Protein AF-A0AAV1YT31-F1 (afdb_monomer)

Foldseek 3Di:
DDDPPPDPVVVVVVVVVVVVVVVVVVVPPVCPPCVVPVVVVLVVLLVVLLVLVQVVVVVVVPDPPDDDPRDDDDPVSVVSCVVCDVCVSNPVPPPPPPPPPPDPPPPPDDPDDPDDDDDPVVVVVVVVVVPPPPDDDDDDDDDDDDDDDDDDDDDDDDDDDDDPPPPVPPPPPPPDPVVVVVVVVVVVVVVVVVVVVVVVVVVVVVVVVVVVVVVVVVVVVVVVVVVVVVVVVVVVVVVVVVVVVVVVVVVVVVVVVVVD

Mean predicted aligned error: 19.39 Å

Organism: NCBI:txid280406

Sequence (260 aa):
MGCLLVNEESIKVRIDYLEDIDMCIWASEDKKVTNFLNTTCWSDKKGDVKKKNSMIKAARLKTGGGIVEEKALTPLEERILLLIGLDAADGLNIDESEDLPDEYIIPSMEAHEFQSLMSAEQQELFFQTLHASVENDPSSQHETLPETPQATPQSNDVRAQSLKCRRRVKPIVLKSEHTKKIVDGHAEMASALKRCAETLERRTDLIEQALEIKKHKLALQERAVHLEEQKLNLQEKSLLIEKQKADAFSAITEILKNKM

Radius of gyration: 38.47 Å; Cα contacts (8 Å, |Δi|>4): 23; chains: 1; bounding box: 83×44×137 Å

Structure (mmCIF, N/CA/C/O backbone):
data_AF-A0AAV1YT31-F1
#
_entry.id   AF-A0AAV1YT31-F1
#
loop_
_atom_site.group_PDB
_atom_site.id
_atom_site.type_symbol
_atom_site.label_atom_id
_atom_site.label_alt_id
_atom_site.label_comp_id
_atom_site.label_asym_id
_atom_site.label_entity_id
_atom_site.label_seq_id
_atom_site.pdbx_PDB_ins_code
_atom_site.Cartn_x
_atom_site.Cartn_y
_atom_site.Cartn_z
_atom_site.occupancy
_atom_site.B_iso_or_equiv
_atom_site.auth_seq_id
_atom_site.auth_comp_id
_atom_site.auth_asym_id
_atom_site.auth_atom_id
_atom_site.pdbx_PDB_model_num
ATOM 1 N N . MET A 1 1 ? -5.652 -10.134 41.129 1.00 40.28 1 MET A N 1
ATOM 2 C CA . MET A 1 1 ? -6.263 -9.353 40.036 1.00 40.28 1 MET A CA 1
ATOM 3 C C . MET A 1 1 ? -5.231 -8.342 39.575 1.00 40.28 1 MET A C 1
ATOM 5 O O . MET A 1 1 ? -5.030 -7.353 40.261 1.00 40.28 1 MET A O 1
ATOM 9 N N . GLY A 1 2 ? -4.496 -8.647 38.508 1.00 39.72 2 GLY A N 1
ATOM 10 C CA . GLY A 1 2 ? -3.562 -7.713 37.882 1.00 39.72 2 GLY A CA 1
ATOM 11 C C . GLY A 1 2 ? -4.058 -7.454 36.470 1.00 39.72 2 GLY A C 1
ATOM 12 O O . GLY A 1 2 ? -3.992 -8.352 35.635 1.00 39.72 2 GLY A O 1
ATOM 13 N N . CYS A 1 3 ? -4.635 -6.279 36.235 1.00 43.94 3 CYS A N 1
ATOM 14 C CA . CYS A 1 3 ? -5.035 -5.851 34.902 1.00 43.94 3 CYS A CA 1
ATOM 15 C C . CYS A 1 3 ? -3.775 -5.440 34.137 1.00 43.94 3 CYS A C 1
ATOM 17 O O . CYS A 1 3 ? -3.111 -4.478 34.513 1.00 43.94 3 CYS A O 1
ATOM 19 N N . LEU A 1 4 ? -3.447 -6.180 33.078 1.00 43.53 4 LEU A N 1
ATOM 20 C CA . LEU A 1 4 ? -2.475 -5.756 32.077 1.00 43.53 4 LEU A CA 1
ATOM 21 C C . LEU A 1 4 ? -3.111 -4.614 31.278 1.00 43.53 4 LEU A C 1
ATOM 23 O O . LEU A 1 4 ? -3.905 -4.846 30.368 1.00 43.53 4 LEU A O 1
ATOM 27 N N . LEU A 1 5 ? -2.807 -3.380 31.676 1.00 44.84 5 LEU A N 1
ATOM 28 C CA . LEU A 1 5 ? -3.042 -2.187 30.872 1.00 44.84 5 LEU A CA 1
ATOM 29 C C . LEU A 1 5 ? -2.126 -2.282 29.648 1.00 44.84 5 LEU A C 1
ATOM 31 O O . LEU A 1 5 ? -0.918 -2.076 29.741 1.00 44.84 5 LEU A O 1
ATOM 35 N N . VAL A 1 6 ? -2.694 -2.676 28.512 1.00 45.41 6 VAL A N 1
ATOM 36 C CA . VAL A 1 6 ? -2.005 -2.602 27.224 1.00 45.41 6 VAL A CA 1
ATOM 37 C C . VAL A 1 6 ? -2.009 -1.128 26.827 1.00 45.41 6 VAL A C 1
ATOM 39 O O . VAL A 1 6 ? -3.051 -0.593 26.464 1.00 45.41 6 VAL A O 1
ATOM 42 N N . ASN A 1 7 ? -0.860 -0.465 26.972 1.00 49.16 7 ASN A N 1
ATOM 43 C CA . ASN A 1 7 ? -0.667 0.932 26.584 1.00 49.16 7 ASN A CA 1
ATOM 44 C C . ASN A 1 7 ? -0.969 1.115 25.089 1.00 49.16 7 ASN A C 1
ATOM 46 O O . ASN A 1 7 ? -0.297 0.521 24.244 1.00 49.16 7 ASN A O 1
ATOM 50 N N . GLU A 1 8 ? -1.934 1.977 24.765 1.00 50.03 8 GLU A N 1
ATOM 51 C CA . GLU A 1 8 ? -2.299 2.361 23.391 1.00 50.03 8 GLU A CA 1
ATOM 52 C C . GLU A 1 8 ? -1.111 2.949 22.606 1.00 50.03 8 GLU A C 1
ATOM 54 O O . GLU A 1 8 ? -1.009 2.778 21.391 1.00 50.03 8 GLU A O 1
ATOM 59 N N . GLU A 1 9 ? -0.143 3.550 23.303 1.00 49.38 9 GLU A N 1
ATOM 60 C CA . GLU A 1 9 ? 1.108 4.044 22.713 1.00 49.38 9 GLU A CA 1
ATOM 61 C C . GLU A 1 9 ? 1.969 2.916 22.120 1.00 49.38 9 GLU A C 1
ATOM 63 O O . GLU A 1 9 ? 2.626 3.106 21.099 1.00 49.38 9 GLU A O 1
ATOM 68 N N . SER A 1 10 ? 1.899 1.702 22.679 1.00 45.78 10 SER A N 1
ATOM 69 C CA . SER A 1 10 ? 2.641 0.542 22.169 1.00 45.78 10 SER A CA 1
ATOM 70 C C . SER A 1 10 ? 2.064 0.008 20.849 1.00 45.78 10 SER A C 1
ATOM 72 O O . SER A 1 10 ? 2.781 -0.617 20.067 1.00 45.78 10 SER A O 1
ATOM 74 N N . ILE A 1 11 ? 0.785 0.281 20.563 1.00 52.28 11 ILE A N 1
ATOM 75 C CA . ILE A 1 11 ? 0.132 -0.115 19.308 1.00 52.28 11 ILE A CA 1
ATOM 76 C C . ILE A 1 11 ? 0.478 0.871 18.185 1.00 52.28 11 ILE A C 1
ATOM 78 O O . ILE A 1 11 ? 0.755 0.424 17.074 1.00 52.28 11 ILE A O 1
ATOM 82 N N . LYS A 1 12 ? 0.551 2.182 18.466 1.00 51.12 12 LYS A N 1
ATOM 83 C CA . LYS A 1 12 ? 0.957 3.192 17.467 1.00 51.12 12 LYS A CA 1
ATOM 84 C C . LYS A 1 12 ? 2.401 3.006 16.997 1.00 51.12 12 LYS A C 1
ATOM 86 O O . LYS A 1 12 ? 2.625 2.883 15.799 1.00 51.12 12 LYS A O 1
ATOM 91 N N . VAL A 1 13 ? 3.346 2.816 17.924 1.00 51.72 13 VAL A N 1
ATOM 92 C CA . VAL A 1 13 ? 4.766 2.568 17.586 1.00 51.72 13 VAL A CA 1
ATOM 93 C C . VAL A 1 13 ? 4.938 1.329 16.697 1.00 51.72 13 VAL A C 1
ATOM 95 O O . VAL A 1 13 ? 5.833 1.274 15.858 1.00 51.72 13 VAL A O 1
ATOM 98 N N . ARG A 1 14 ? 4.059 0.329 16.840 1.00 45.50 14 ARG A N 1
ATOM 99 C CA . ARG A 1 14 ? 4.104 -0.907 16.050 1.00 45.50 14 ARG A CA 1
ATOM 100 C C . ARG A 1 14 ? 3.495 -0.762 14.651 1.00 45.50 14 ARG A C 1
ATOM 102 O O . ARG A 1 14 ? 3.818 -1.571 13.787 1.00 45.50 14 ARG A O 1
ATOM 109 N N . ILE A 1 15 ? 2.631 0.231 14.432 1.00 50.41 15 ILE A N 1
ATOM 110 C CA . ILE A 1 15 ? 2.064 0.551 13.115 1.00 50.41 15 ILE A CA 1
ATOM 111 C C . ILE A 1 15 ? 3.055 1.404 12.315 1.00 50.41 15 ILE A C 1
ATOM 113 O O . ILE A 1 15 ? 3.311 1.072 11.161 1.00 50.41 15 ILE A O 1
ATOM 117 N N . ASP A 1 16 ? 3.700 2.387 12.945 1.00 43.44 16 ASP A N 1
ATOM 118 C CA . ASP A 1 16 ? 4.679 3.255 12.273 1.00 43.44 16 ASP A CA 1
ATOM 119 C C . ASP A 1 16 ? 5.929 2.464 11.827 1.00 43.44 16 ASP A C 1
ATOM 121 O O . ASP A 1 16 ? 6.411 2.621 10.706 1.00 43.44 16 ASP A O 1
ATOM 125 N N . TYR A 1 17 ? 6.382 1.492 12.633 1.00 44.88 17 TYR A N 1
ATOM 126 C CA . TYR A 1 17 ? 7.478 0.584 12.254 1.00 44.88 17 TYR A CA 1
ATOM 127 C C . TYR A 1 17 ? 7.151 -0.327 11.058 1.00 44.88 17 TYR A C 1
ATOM 129 O O . TYR A 1 17 ? 8.062 -0.805 10.385 1.00 44.88 17 TYR A O 1
ATOM 137 N N . LEU A 1 18 ? 5.871 -0.611 10.791 1.00 46.25 18 LEU A N 1
ATOM 138 C CA . LEU A 1 18 ? 5.472 -1.436 9.646 1.00 46.25 18 LEU A CA 1
ATOM 139 C C . LEU A 1 18 ? 5.434 -0.629 8.342 1.00 46.25 18 LEU A C 1
ATOM 141 O O . LEU A 1 18 ? 5.677 -1.205 7.285 1.00 46.25 18 LEU A O 1
ATOM 145 N N . GLU A 1 19 ? 5.204 0.684 8.401 1.00 50.41 19 GLU A N 1
ATOM 146 C CA . GLU A 1 19 ? 5.201 1.546 7.212 1.00 50.41 19 GLU A CA 1
ATOM 147 C C . GLU A 1 19 ? 6.629 1.857 6.720 1.00 50.41 19 GLU A C 1
ATOM 149 O O . GLU A 1 19 ? 6.878 1.840 5.511 1.00 50.41 19 GLU A O 1
ATOM 154 N N . ASP A 1 20 ? 7.601 1.984 7.631 1.00 46.66 20 ASP A N 1
ATOM 155 C CA . ASP A 1 20 ? 9.028 2.095 7.277 1.00 46.66 20 ASP A CA 1
ATOM 156 C C . ASP A 1 20 ? 9.617 0.773 6.743 1.00 46.66 20 ASP A C 1
ATOM 158 O O . ASP A 1 20 ? 10.477 0.765 5.851 1.00 46.66 20 ASP A O 1
ATOM 162 N N . ILE A 1 21 ? 9.119 -0.370 7.233 1.00 48.28 21 ILE A N 1
ATOM 163 C CA . ILE A 1 21 ? 9.484 -1.694 6.709 1.00 48.28 21 ILE A CA 1
ATOM 164 C C . ILE A 1 21 ? 8.852 -1.928 5.328 1.00 48.28 21 ILE A C 1
ATOM 166 O O . ILE A 1 21 ? 9.538 -2.458 4.455 1.00 48.28 21 ILE A O 1
ATOM 170 N N . ASP A 1 22 ? 7.623 -1.475 5.064 1.00 42.28 22 ASP A N 1
ATOM 171 C CA . ASP A 1 22 ? 6.999 -1.582 3.734 1.00 42.28 22 ASP A CA 1
ATOM 172 C C . ASP A 1 22 ? 7.736 -0.745 2.673 1.00 42.28 22 ASP A C 1
ATOM 174 O O . ASP A 1 22 ? 7.874 -1.185 1.528 1.00 42.28 22 ASP A O 1
ATOM 178 N N . MET A 1 23 ? 8.313 0.405 3.044 1.00 44.62 23 MET A N 1
ATOM 179 C CA . MET A 1 23 ? 9.161 1.197 2.143 1.00 44.62 23 MET A CA 1
ATOM 180 C C . MET A 1 23 ? 10.508 0.504 1.851 1.00 44.62 23 MET A C 1
ATOM 182 O O . MET A 1 23 ? 11.029 0.583 0.734 1.00 44.62 23 MET A O 1
ATOM 186 N N . CYS A 1 24 ? 11.048 -0.253 2.813 1.00 41.50 24 CYS A N 1
ATOM 187 C CA . CYS A 1 24 ? 12.254 -1.062 2.621 1.00 41.50 24 CYS A CA 1
ATOM 188 C C . CYS A 1 24 ? 11.984 -2.385 1.879 1.00 41.50 24 CYS A C 1
ATOM 190 O O . CYS A 1 24 ? 12.852 -2.840 1.133 1.00 41.50 24 CYS A O 1
ATOM 192 N N . ILE A 1 25 ? 10.797 -2.986 2.021 1.00 44.59 25 ILE A N 1
ATOM 193 C CA . ILE A 1 25 ? 10.379 -4.201 1.298 1.00 44.59 25 ILE A CA 1
ATOM 194 C C . ILE A 1 25 ? 10.030 -3.875 -0.160 1.00 44.59 25 ILE A C 1
ATOM 196 O O . ILE A 1 25 ? 10.472 -4.603 -1.051 1.00 44.59 25 ILE A O 1
ATOM 200 N N . TRP A 1 26 ? 9.408 -2.723 -0.442 1.00 43.38 26 TRP A N 1
ATOM 201 C CA . TRP A 1 26 ? 9.270 -2.208 -1.816 1.00 43.38 26 TRP A CA 1
ATOM 202 C C . TRP A 1 26 ? 10.623 -1.926 -2.488 1.00 43.38 26 TRP A C 1
ATOM 204 O O . TRP A 1 26 ? 10.751 -2.060 -3.701 1.00 43.38 26 TRP A O 1
ATOM 214 N N . ALA A 1 27 ? 11.669 -1.624 -1.714 1.00 45.09 27 ALA A N 1
ATOM 215 C CA . ALA A 1 27 ? 13.040 -1.533 -2.218 1.00 45.09 27 ALA A CA 1
ATOM 216 C C . ALA A 1 27 ? 13.791 -2.884 -2.241 1.00 45.09 27 ALA A C 1
ATOM 218 O O . ALA A 1 27 ? 14.942 -2.935 -2.686 1.00 45.09 27 ALA A O 1
ATOM 219 N N . SER A 1 28 ? 13.202 -3.983 -1.749 1.00 42.59 28 SER A N 1
ATOM 220 C CA . SER A 1 28 ? 13.885 -5.275 -1.575 1.00 42.59 28 SER A CA 1
ATOM 221 C C . SER A 1 28 ? 13.329 -6.412 -2.437 1.00 42.59 28 SER A C 1
ATOM 223 O O . SER A 1 28 ? 14.111 -7.258 -2.872 1.00 42.59 28 SER A O 1
ATOM 225 N N . GLU A 1 29 ? 12.038 -6.432 -2.771 1.00 42.81 29 GLU A N 1
ATOM 226 C CA . GLU A 1 29 ? 11.459 -7.539 -3.555 1.00 42.81 29 GLU A CA 1
ATOM 227 C C . GLU A 1 29 ? 11.614 -7.392 -5.079 1.00 42.81 29 GLU A C 1
ATOM 229 O O . GLU A 1 29 ? 11.630 -8.397 -5.791 1.00 42.81 29 GLU A O 1
ATOM 234 N N . ASP A 1 30 ? 11.946 -6.195 -5.575 1.00 48.22 30 ASP A N 1
ATOM 235 C CA . ASP A 1 30 ? 12.360 -5.973 -6.972 1.00 48.22 30 ASP A CA 1
ATOM 236 C C . ASP A 1 30 ? 13.820 -6.388 -7.271 1.00 48.22 30 ASP A C 1
ATOM 238 O O . ASP A 1 30 ? 14.299 -6.293 -8.409 1.00 48.22 30 ASP A O 1
ATOM 242 N N . LYS A 1 31 ? 14.555 -6.913 -6.279 1.00 48.19 31 LYS A N 1
ATOM 243 C CA . LYS A 1 31 ? 15.987 -7.250 -6.401 1.00 48.19 31 LYS A CA 1
ATOM 244 C C . LYS A 1 31 ? 16.289 -8.572 -7.110 1.00 48.19 31 LYS A C 1
ATOM 246 O O . LYS A 1 31 ? 17.456 -8.872 -7.336 1.00 48.19 31 LYS A O 1
ATOM 251 N N . LYS A 1 32 ? 15.314 -9.403 -7.489 1.00 49.19 32 LYS A N 1
ATOM 252 C CA . LYS A 1 32 ? 15.646 -10.705 -8.117 1.00 49.19 32 LYS A CA 1
ATOM 253 C C . LYS A 1 32 ? 15.607 -10.720 -9.643 1.00 49.19 32 LYS A C 1
ATOM 255 O O . LYS A 1 32 ? 16.258 -11.577 -10.230 1.00 49.19 32 LYS A O 1
ATOM 260 N N . VAL A 1 33 ? 14.947 -9.759 -10.294 1.00 47.66 33 VAL A N 1
ATOM 261 C CA . VAL A 1 33 ? 14.840 -9.738 -11.770 1.00 47.66 33 VAL A CA 1
ATOM 262 C C . VAL A 1 33 ? 15.488 -8.498 -12.407 1.00 47.66 33 VAL A C 1
ATOM 264 O O . VAL A 1 33 ? 15.871 -8.544 -13.572 1.00 47.66 33 VAL A O 1
ATOM 267 N N . THR A 1 34 ? 15.746 -7.426 -11.647 1.00 46.22 34 THR A N 1
ATOM 268 C CA . THR A 1 34 ? 16.419 -6.209 -12.159 1.00 46.22 34 THR A CA 1
ATOM 269 C C . THR A 1 34 ? 17.917 -6.115 -11.824 1.00 46.22 34 THR A C 1
ATOM 271 O O . THR A 1 34 ? 18.634 -5.286 -12.392 1.00 46.22 34 THR A O 1
ATOM 274 N N . ASN A 1 35 ? 18.444 -7.003 -10.971 1.00 44.66 35 ASN A N 1
ATOM 275 C CA . ASN A 1 35 ? 19.825 -6.923 -10.472 1.00 44.66 35 ASN A CA 1
ATOM 276 C C . ASN A 1 35 ? 20.925 -7.216 -11.506 1.00 44.66 35 ASN A C 1
ATOM 278 O O . ASN A 1 35 ? 22.089 -6.919 -11.237 1.00 44.66 35 ASN A O 1
ATOM 282 N N . PHE A 1 36 ? 20.588 -7.740 -12.688 1.00 41.03 36 PHE A N 1
ATOM 283 C CA . PHE A 1 36 ? 21.583 -7.976 -13.741 1.00 41.03 36 PHE A CA 1
ATOM 284 C C . PHE A 1 36 ? 21.767 -6.786 -14.699 1.00 41.03 36 PHE A C 1
ATOM 286 O O . PHE A 1 36 ? 22.758 -6.741 -15.417 1.00 41.03 36 PHE A O 1
ATOM 293 N N . LEU A 1 37 ? 20.847 -5.811 -14.710 1.00 44.34 37 LEU A N 1
ATOM 294 C CA . LEU A 1 37 ? 20.944 -4.621 -15.575 1.00 44.34 37 LEU A CA 1
ATOM 295 C C . LEU A 1 37 ? 21.087 -3.299 -14.799 1.00 44.34 37 LEU A C 1
ATOM 297 O O . LEU A 1 37 ? 21.574 -2.329 -15.372 1.00 44.34 37 LEU A O 1
ATOM 301 N N . ASN A 1 38 ? 20.736 -3.251 -13.505 1.00 48.28 38 ASN A N 1
ATOM 302 C CA . ASN A 1 38 ? 20.828 -2.018 -12.703 1.00 48.28 38 ASN A CA 1
ATOM 303 C C . ASN A 1 38 ? 22.096 -1.885 -11.842 1.00 48.28 38 ASN A C 1
ATOM 305 O O . ASN A 1 38 ? 22.469 -0.776 -11.461 1.00 48.28 38 ASN A O 1
ATOM 309 N N . THR A 1 39 ? 22.792 -2.976 -11.523 1.00 47.53 39 THR A N 1
ATOM 310 C CA . THR A 1 39 ? 24.025 -2.885 -10.718 1.00 47.53 39 THR A CA 1
ATOM 311 C C . THR A 1 39 ? 25.176 -2.296 -11.532 1.00 47.53 39 THR A C 1
ATOM 313 O O . THR A 1 39 ? 25.897 -1.435 -11.029 1.00 47.53 39 THR A O 1
ATOM 316 N N . THR A 1 40 ? 25.269 -2.662 -12.815 1.00 52.75 40 THR A N 1
ATOM 317 C CA . THR A 1 40 ? 26.225 -2.082 -13.768 1.00 52.75 40 THR A CA 1
ATOM 318 C C . THR A 1 40 ? 25.924 -0.603 -14.018 1.00 52.75 40 THR A C 1
ATOM 320 O O . THR A 1 40 ? 26.827 0.225 -13.984 1.00 52.75 40 THR A O 1
ATOM 323 N N . CYS A 1 41 ? 24.647 -0.216 -14.153 1.00 66.12 41 CYS A N 1
ATOM 324 C CA . CYS A 1 41 ? 24.311 1.185 -14.413 1.00 66.12 41 CYS A CA 1
ATOM 325 C C . CYS A 1 41 ? 24.612 2.101 -13.218 1.00 66.12 41 CYS A C 1
ATOM 327 O O . CYS A 1 41 ? 24.958 3.264 -13.419 1.00 66.12 41 CYS A O 1
ATOM 329 N N . TRP A 1 42 ? 24.499 1.609 -11.977 1.00 77.62 42 TRP A N 1
ATOM 330 C CA . TRP A 1 42 ? 24.805 2.417 -10.798 1.00 77.62 42 TRP A CA 1
ATOM 331 C C . TRP A 1 42 ? 26.308 2.596 -10.591 1.00 77.62 42 TRP A C 1
ATOM 333 O O . TRP A 1 42 ? 26.742 3.720 -10.336 1.00 77.62 42 TRP A O 1
ATOM 343 N N . SER A 1 43 ? 27.112 1.534 -10.735 1.00 79.12 43 SER A N 1
ATOM 344 C CA . SER A 1 43 ? 28.574 1.647 -10.651 1.00 79.12 43 SER A CA 1
ATOM 345 C C . SER A 1 43 ? 29.125 2.577 -11.728 1.00 79.12 43 SER A C 1
ATOM 347 O O . SER A 1 43 ? 29.950 3.440 -11.422 1.00 79.12 43 SER A O 1
ATOM 349 N N . ASP A 1 44 ? 28.605 2.462 -12.950 1.00 83.69 44 ASP A N 1
ATOM 350 C CA . ASP A 1 44 ? 29.036 3.270 -14.088 1.00 83.69 44 ASP A CA 1
ATOM 351 C C . ASP A 1 44 ? 28.614 4.729 -13.899 1.00 83.69 44 ASP A C 1
ATOM 353 O O . ASP A 1 44 ? 29.441 5.636 -13.997 1.00 83.69 44 ASP A O 1
ATOM 357 N N . LYS A 1 45 ? 27.359 4.972 -13.493 1.00 86.75 45 LYS A N 1
ATOM 358 C CA . LYS A 1 45 ? 26.865 6.328 -13.223 1.00 86.75 45 LYS A CA 1
ATOM 359 C C . LYS A 1 45 ? 27.615 6.989 -12.069 1.00 86.75 45 LYS A C 1
ATOM 361 O O . LYS A 1 45 ? 27.958 8.166 -12.159 1.00 86.75 45 LYS A O 1
ATOM 366 N N . LYS A 1 46 ? 27.901 6.244 -11.000 1.00 88.38 46 LYS A N 1
ATOM 367 C CA . LYS A 1 46 ? 28.744 6.693 -9.884 1.00 88.38 46 LYS A CA 1
ATOM 368 C C . LYS A 1 46 ? 30.147 7.064 -10.373 1.00 88.38 46 LYS A C 1
ATOM 370 O O . LYS A 1 46 ? 30.646 8.129 -10.010 1.00 88.38 46 LYS A O 1
ATOM 375 N N . GLY A 1 47 ? 30.766 6.220 -11.198 1.00 88.81 47 GLY A N 1
ATOM 376 C CA . GLY A 1 47 ? 32.078 6.473 -11.797 1.00 88.81 47 GLY A CA 1
ATOM 377 C C . GLY A 1 47 ? 32.098 7.733 -12.665 1.00 88.81 47 GLY A C 1
ATOM 378 O O . GLY A 1 47 ? 32.970 8.586 -12.495 1.00 88.81 47 GLY A O 1
ATOM 379 N N . ASP A 1 48 ? 31.094 7.902 -13.522 1.00 90.44 48 ASP A N 1
ATOM 380 C CA . ASP A 1 48 ? 30.945 9.071 -14.391 1.00 90.44 48 ASP A CA 1
ATOM 381 C C . ASP A 1 48 ? 30.772 10.366 -13.597 1.00 90.44 48 ASP A C 1
ATOM 383 O O . ASP A 1 48 ? 31.405 11.378 -13.910 1.00 90.44 48 ASP A O 1
ATOM 387 N N . VAL A 1 49 ? 29.956 10.339 -12.537 1.00 92.06 49 VAL A N 1
ATOM 388 C CA . VAL A 1 49 ? 29.751 11.495 -11.654 1.00 92.06 49 VAL A CA 1
ATOM 389 C C . VAL A 1 49 ? 31.042 11.868 -10.930 1.00 92.06 49 VAL A C 1
ATOM 391 O O . VAL A 1 49 ? 31.409 13.045 -10.925 1.00 92.06 49 VAL A O 1
ATOM 394 N N . LYS A 1 50 ? 31.786 10.888 -10.396 1.00 92.00 50 LYS A N 1
ATOM 395 C CA . LYS A 1 50 ? 33.109 11.132 -9.794 1.00 92.00 50 LYS A CA 1
ATOM 396 C C . LYS A 1 50 ? 34.084 11.738 -10.804 1.00 92.00 50 LYS A C 1
ATOM 398 O O . LYS A 1 50 ? 34.730 12.744 -10.511 1.00 92.00 50 LYS A O 1
ATOM 403 N N . LYS A 1 51 ? 34.158 11.178 -12.016 1.00 91.94 51 LYS A N 1
ATOM 404 C CA . LYS A 1 51 ? 35.029 11.673 -13.092 1.00 91.94 51 LYS A CA 1
ATOM 405 C C . LYS A 1 51 ? 34.675 13.107 -13.484 1.00 91.94 51 LYS A C 1
ATOM 407 O O . LYS A 1 51 ? 35.567 13.945 -13.601 1.00 91.94 51 LYS A O 1
ATOM 412 N N . LYS A 1 52 ? 33.386 13.415 -13.639 1.00 91.62 52 LYS A N 1
ATOM 413 C CA . LYS A 1 52 ? 32.899 14.765 -13.952 1.00 91.62 52 LYS A CA 1
ATOM 414 C C . LYS A 1 52 ? 33.231 15.763 -12.841 1.00 91.62 52 LYS A C 1
ATOM 416 O O . LYS A 1 52 ? 33.758 16.830 -13.144 1.00 91.62 52 LYS A O 1
ATOM 421 N N . ASN A 1 53 ? 33.006 15.399 -11.579 1.00 92.19 53 ASN A N 1
ATOM 422 C CA . ASN A 1 53 ? 33.361 16.226 -10.423 1.00 92.19 53 ASN A CA 1
ATOM 423 C C . ASN A 1 53 ? 34.876 16.501 -10.359 1.00 92.19 53 ASN A C 1
ATOM 425 O O . ASN A 1 53 ? 35.296 17.642 -10.180 1.00 92.19 53 ASN A O 1
ATOM 429 N N . SER A 1 54 ? 35.703 15.479 -10.597 1.00 90.19 54 SER A N 1
ATOM 430 C CA . SER A 1 54 ? 37.163 15.620 -10.662 1.00 90.19 54 SER A CA 1
ATOM 431 C C . SER A 1 54 ? 37.608 16.563 -11.788 1.00 90.19 54 SER A C 1
ATOM 433 O O . SER A 1 54 ? 38.452 17.429 -11.561 1.00 90.19 54 SER A O 1
ATOM 435 N N . MET A 1 55 ? 37.001 16.475 -12.981 1.00 88.25 55 MET A N 1
ATOM 436 C CA . MET A 1 55 ? 37.292 17.404 -14.083 1.00 88.25 55 MET A CA 1
ATOM 437 C C . MET A 1 55 ? 36.933 18.853 -13.737 1.00 88.25 55 MET A C 1
ATOM 439 O O . MET A 1 55 ? 37.735 19.739 -14.012 1.00 88.25 55 MET A O 1
ATOM 443 N N . ILE A 1 56 ? 35.773 19.084 -13.109 1.00 88.44 56 ILE A N 1
ATOM 444 C CA . ILE A 1 56 ? 35.340 20.411 -12.634 1.00 88.44 56 ILE A CA 1
ATOM 445 C C . ILE A 1 56 ? 36.362 20.967 -11.630 1.00 88.44 56 ILE A C 1
ATOM 447 O O . ILE A 1 56 ? 36.838 22.089 -11.771 1.00 88.44 56 ILE A O 1
ATOM 451 N N . LYS A 1 57 ? 36.789 20.167 -10.645 1.00 87.88 57 LYS A N 1
ATOM 452 C CA . LYS A 1 57 ? 37.810 20.588 -9.669 1.00 87.88 57 LYS A CA 1
ATOM 453 C C . LYS A 1 57 ? 39.163 20.885 -10.318 1.00 87.88 57 LYS A C 1
ATOM 455 O O . LYS A 1 57 ? 39.787 21.897 -10.007 1.00 87.88 57 LYS A O 1
ATOM 460 N N . ALA A 1 58 ? 39.616 20.027 -11.230 1.00 87.19 58 ALA A N 1
ATOM 461 C CA . ALA A 1 58 ? 40.886 20.208 -11.924 1.00 87.19 58 ALA A CA 1
ATOM 462 C C . ALA A 1 58 ? 40.884 21.446 -12.830 1.00 87.19 58 ALA A C 1
ATOM 464 O O . ALA A 1 58 ? 41.905 22.124 -12.939 1.00 87.19 58 ALA A O 1
ATOM 465 N N . ALA A 1 59 ? 39.756 21.744 -13.475 1.00 84.12 59 ALA A N 1
ATOM 466 C CA . ALA A 1 59 ? 39.597 22.933 -14.297 1.00 84.12 59 ALA A CA 1
ATOM 467 C C . ALA A 1 59 ? 39.637 24.209 -13.436 1.00 84.12 59 ALA A C 1
ATOM 469 O O . ALA A 1 59 ? 40.475 25.070 -13.709 1.00 84.12 59 ALA A O 1
ATOM 470 N N . ARG A 1 60 ? 38.917 24.244 -12.301 1.00 83.31 60 ARG A N 1
ATOM 471 C CA . ARG A 1 60 ? 39.013 25.325 -11.296 1.00 83.31 60 ARG A CA 1
ATOM 472 C C . ARG A 1 60 ? 40.441 25.601 -10.815 1.00 83.31 60 ARG A C 1
ATOM 474 O O . ARG A 1 60 ? 40.786 26.756 -10.594 1.00 83.31 60 ARG A O 1
ATOM 481 N N . LEU A 1 61 ? 41.271 24.565 -10.661 1.00 83.38 61 LEU A N 1
ATOM 482 C CA . LEU A 1 61 ? 42.670 24.707 -10.231 1.00 83.38 61 LEU A CA 1
ATOM 483 C C . LEU A 1 61 ? 43.615 25.187 -11.345 1.00 83.38 61 LEU A C 1
ATOM 485 O O . LEU A 1 61 ? 44.639 25.799 -11.051 1.00 83.38 61 LEU A O 1
ATOM 489 N N . LYS A 1 62 ? 43.316 24.890 -12.617 1.00 78.31 62 LYS A N 1
ATOM 490 C CA . LYS A 1 62 ? 44.208 25.190 -13.753 1.00 78.31 62 LYS A CA 1
ATOM 491 C C . LYS A 1 62 ? 44.018 26.585 -14.329 1.00 78.31 62 LYS A C 1
ATOM 493 O O . LYS A 1 62 ? 44.953 27.128 -14.916 1.00 78.31 62 LYS A O 1
ATOM 498 N N . THR A 1 63 ? 42.842 27.181 -14.187 1.00 67.94 63 THR A N 1
ATOM 499 C CA . THR A 1 63 ? 42.619 28.546 -14.659 1.00 67.94 63 THR A CA 1
ATOM 500 C C . THR A 1 63 ? 43.099 29.569 -13.645 1.00 67.94 63 THR A C 1
ATOM 502 O O . THR A 1 63 ? 42.412 29.877 -12.677 1.00 67.94 63 THR A O 1
ATOM 505 N N . GLY A 1 64 ? 44.256 30.172 -13.923 1.00 68.62 64 GLY A N 1
ATOM 506 C CA . GLY A 1 64 ? 44.686 31.435 -13.322 1.00 68.62 64 GLY A CA 1
ATOM 507 C C . GLY A 1 64 ? 43.785 32.605 -13.744 1.00 68.62 64 GLY A C 1
ATOM 508 O O . GLY A 1 64 ? 44.223 33.481 -14.481 1.00 68.62 64 GLY A O 1
ATOM 509 N N . GLY A 1 65 ? 42.519 32.596 -13.314 1.00 65.44 65 GLY A N 1
ATOM 510 C CA . GLY A 1 65 ? 41.570 33.710 -13.456 1.00 65.44 65 GLY A CA 1
ATOM 511 C C . GLY A 1 65 ? 40.730 33.761 -14.740 1.00 65.44 65 GLY A C 1
ATOM 512 O O . GLY A 1 65 ? 39.995 34.725 -14.931 1.00 65.44 65 GLY A O 1
ATOM 513 N N . GLY A 1 66 ? 40.800 32.759 -15.622 1.00 67.69 66 GLY A N 1
ATOM 514 C CA . GLY A 1 66 ? 39.929 32.682 -16.802 1.00 67.69 66 GLY A CA 1
ATOM 515 C C . GLY A 1 66 ? 38.545 32.129 -16.456 1.00 67.69 66 GLY A C 1
ATOM 516 O O . GLY A 1 66 ? 38.450 31.056 -15.869 1.00 67.69 66 GLY A O 1
ATOM 517 N N . ILE A 1 67 ? 37.477 32.838 -16.833 1.00 61.25 67 ILE A N 1
ATOM 518 C CA . ILE A 1 67 ? 36.095 32.354 -16.710 1.00 61.25 67 ILE A CA 1
ATOM 519 C C . ILE A 1 67 ? 35.909 31.216 -17.717 1.00 61.25 67 ILE A C 1
ATOM 521 O O . ILE A 1 67 ? 35.792 31.452 -18.918 1.00 61.25 67 ILE A O 1
ATOM 525 N N . VAL A 1 68 ? 35.919 29.976 -17.237 1.00 72.81 68 VAL A N 1
ATOM 526 C CA . VAL A 1 68 ? 35.517 28.810 -18.028 1.00 72.81 68 VAL A CA 1
ATOM 527 C C . VAL A 1 68 ? 34.032 28.591 -17.780 1.00 72.81 68 VAL A C 1
ATOM 529 O O . VAL A 1 68 ? 33.605 28.478 -16.632 1.00 72.81 68 VAL A O 1
ATOM 532 N N . GLU A 1 69 ? 33.238 28.530 -18.851 1.00 74.56 69 GLU A N 1
ATOM 533 C CA . GLU A 1 69 ? 31.847 28.071 -18.799 1.00 74.56 69 GLU A CA 1
ATOM 534 C C . GLU A 1 69 ? 31.822 26.567 -18.481 1.00 74.56 69 GLU A C 1
ATOM 536 O O . GLU A 1 69 ? 31.693 25.705 -19.353 1.00 74.56 69 GLU A O 1
ATOM 541 N N . GLU A 1 70 ? 32.023 26.223 -17.211 1.00 74.69 70 GLU A N 1
ATOM 542 C CA . GLU A 1 70 ? 31.930 24.845 -16.748 1.00 74.69 70 GLU A CA 1
ATOM 543 C C . GLU A 1 70 ? 30.459 24.433 -16.637 1.00 74.69 70 GLU A C 1
ATOM 545 O O . GLU A 1 70 ? 29.649 25.086 -15.977 1.00 74.69 70 GLU A O 1
ATOM 550 N N . LYS A 1 71 ? 30.106 23.303 -17.262 1.00 84.94 71 LYS A N 1
ATOM 551 C CA . LYS A 1 71 ? 28.797 22.671 -17.066 1.00 84.94 71 LYS A CA 1
ATOM 552 C C . LYS A 1 71 ? 28.660 22.258 -15.603 1.00 84.94 71 LYS A C 1
ATOM 554 O O . LYS A 1 71 ? 29.313 21.305 -15.175 1.00 84.94 71 LYS A O 1
ATOM 559 N N . ALA A 1 72 ? 27.782 22.945 -14.878 1.00 89.75 72 ALA A N 1
ATOM 560 C CA . ALA A 1 72 ? 27.405 22.581 -13.521 1.00 89.75 72 ALA A CA 1
ATOM 561 C C . ALA A 1 72 ? 26.935 21.117 -13.442 1.00 89.75 72 ALA A C 1
ATOM 563 O O . ALA A 1 72 ? 26.467 20.518 -14.424 1.00 89.75 72 ALA A O 1
ATOM 564 N N . LEU A 1 73 ? 27.085 20.532 -12.257 1.00 92.62 73 LEU A N 1
ATOM 565 C CA . LEU A 1 73 ? 26.472 19.247 -11.958 1.00 92.62 73 LEU A CA 1
ATOM 566 C C . LEU A 1 73 ? 24.952 19.406 -12.018 1.00 92.62 73 LEU A C 1
ATOM 568 O O . LEU A 1 73 ? 24.395 20.439 -11.660 1.00 92.62 73 LEU A O 1
ATOM 572 N N . THR A 1 74 ? 24.276 18.386 -12.527 1.00 93.56 74 THR A N 1
ATOM 573 C CA . THR A 1 74 ? 22.815 18.338 -12.456 1.00 93.56 74 THR A CA 1
ATOM 574 C C . THR A 1 74 ? 22.390 17.993 -11.022 1.00 93.56 74 THR A C 1
ATOM 576 O O . THR A 1 74 ? 23.131 17.285 -10.335 1.00 93.56 74 THR A O 1
ATOM 579 N N . PRO A 1 75 ? 21.174 18.366 -10.581 1.00 93.44 75 PRO A N 1
ATOM 580 C CA . PRO A 1 75 ? 20.695 18.058 -9.227 1.00 93.44 75 PRO A CA 1
ATOM 581 C C . PRO A 1 75 ? 20.721 16.561 -8.870 1.00 93.44 75 PRO A C 1
ATOM 583 O O . PRO A 1 75 ? 20.835 16.168 -7.711 1.00 93.44 75 PRO A O 1
ATOM 586 N N . LEU A 1 76 ? 20.610 15.680 -9.871 1.00 89.62 76 LEU A N 1
ATOM 587 C CA . LEU A 1 76 ? 20.757 14.240 -9.669 1.00 89.62 76 LEU A CA 1
ATOM 588 C C . LEU A 1 76 ? 22.210 13.847 -9.362 1.00 89.62 76 LEU A C 1
ATOM 590 O O . LEU A 1 76 ? 22.444 13.024 -8.485 1.00 89.62 76 LEU A O 1
ATOM 594 N N . GLU A 1 77 ? 23.180 14.429 -10.065 1.00 93.19 77 GLU A N 1
ATOM 595 C CA . GLU A 1 77 ? 24.607 14.156 -9.861 1.00 93.19 77 GLU A CA 1
ATOM 596 C C . GLU A 1 77 ? 25.089 14.690 -8.503 1.00 93.19 77 GLU A C 1
ATOM 598 O O . GLU A 1 77 ? 25.879 14.028 -7.834 1.00 93.19 77 GLU A O 1
ATOM 603 N N . GLU A 1 78 ? 24.559 15.831 -8.055 1.00 93.25 78 GLU A N 1
ATOM 604 C CA . GLU A 1 78 ? 24.809 16.374 -6.712 1.00 93.25 78 GLU A CA 1
ATOM 605 C C . GLU A 1 78 ? 24.304 15.429 -5.615 1.00 93.25 78 GLU A C 1
ATOM 607 O O . GLU A 1 78 ? 25.041 15.112 -4.682 1.00 93.25 78 GLU A O 1
ATOM 612 N N . ARG A 1 79 ? 23.085 14.888 -5.759 1.00 90.50 79 ARG A N 1
ATOM 613 C CA . ARG A 1 79 ? 22.555 13.875 -4.829 1.00 90.50 79 ARG A CA 1
ATOM 614 C C . ARG A 1 79 ? 23.387 12.593 -4.820 1.00 90.50 79 ARG A C 1
ATOM 616 O O . ARG A 1 79 ? 23.591 12.016 -3.757 1.00 90.50 79 ARG A O 1
ATOM 623 N N . ILE A 1 80 ? 23.895 12.164 -5.978 1.00 90.81 80 ILE A N 1
ATOM 624 C CA . ILE A 1 80 ? 24.794 11.004 -6.072 1.00 90.81 80 ILE A CA 1
ATOM 625 C C . ILE A 1 80 ? 26.093 11.265 -5.295 1.00 90.81 80 ILE A C 1
ATOM 627 O O . ILE A 1 80 ? 26.536 10.387 -4.559 1.00 90.81 80 ILE A O 1
ATOM 631 N N . LEU A 1 81 ? 26.685 12.459 -5.408 1.00 90.75 81 LEU A N 1
ATOM 632 C CA . LEU A 1 81 ? 27.882 12.828 -4.640 1.00 90.75 81 LEU A CA 1
ATOM 633 C C . LEU A 1 81 ? 27.625 12.850 -3.131 1.00 90.75 81 LEU A C 1
ATOM 635 O O . LEU A 1 81 ? 28.437 12.316 -2.381 1.00 90.75 81 LEU A O 1
ATOM 639 N N . LEU A 1 82 ? 26.492 13.409 -2.696 1.00 89.50 82 LEU A N 1
ATOM 640 C CA . LEU A 1 82 ? 26.104 13.417 -1.282 1.00 89.50 82 LEU A CA 1
ATOM 641 C C . LEU A 1 82 ? 25.951 11.998 -0.727 1.00 89.50 82 LEU A C 1
ATOM 643 O O . LEU A 1 82 ? 26.447 11.712 0.357 1.00 89.50 82 LEU A O 1
ATOM 647 N N . LEU A 1 83 ? 25.326 11.097 -1.489 1.00 88.94 83 LEU A N 1
ATOM 648 C CA . LEU A 1 83 ? 25.109 9.711 -1.072 1.00 88.94 83 LEU A CA 1
ATOM 649 C C . LEU A 1 83 ? 26.413 8.898 -0.989 1.00 88.94 83 LEU A C 1
ATOM 651 O O . LEU A 1 83 ? 26.515 7.973 -0.191 1.00 88.94 83 LEU A O 1
ATOM 655 N N . ILE A 1 84 ? 27.406 9.219 -1.824 1.00 88.19 84 ILE A N 1
ATOM 656 C CA . ILE A 1 84 ? 28.727 8.570 -1.799 1.00 88.19 84 ILE A CA 1
ATOM 657 C C . ILE A 1 84 ? 29.607 9.123 -0.667 1.00 88.19 84 ILE A C 1
ATOM 659 O O . ILE A 1 84 ? 30.522 8.429 -0.230 1.00 88.19 84 ILE A O 1
ATOM 663 N N . GLY A 1 85 ? 29.335 10.346 -0.213 1.00 86.56 85 GLY A N 1
ATOM 664 C CA . GLY A 1 85 ? 30.213 11.121 0.655 1.00 86.56 85 GLY A CA 1
ATOM 665 C C . GLY A 1 85 ? 31.219 11.939 -0.158 1.00 86.56 85 GLY A C 1
ATOM 666 O O . GLY A 1 85 ? 31.807 11.454 -1.131 1.00 86.56 85 GLY A O 1
ATOM 667 N N . LEU A 1 86 ? 31.417 13.199 0.243 1.00 78.06 86 LEU A N 1
ATOM 668 C CA . LEU A 1 86 ? 32.329 14.131 -0.431 1.00 78.06 86 LEU A CA 1
ATOM 669 C C . LEU A 1 86 ? 33.778 13.622 -0.414 1.00 78.06 86 LEU A C 1
ATOM 671 O O . LEU A 1 86 ? 34.469 13.725 -1.426 1.00 78.06 86 LEU A O 1
ATOM 675 N N . ASP A 1 87 ? 34.193 12.976 0.675 1.00 77.25 87 ASP A N 1
ATOM 676 C CA . A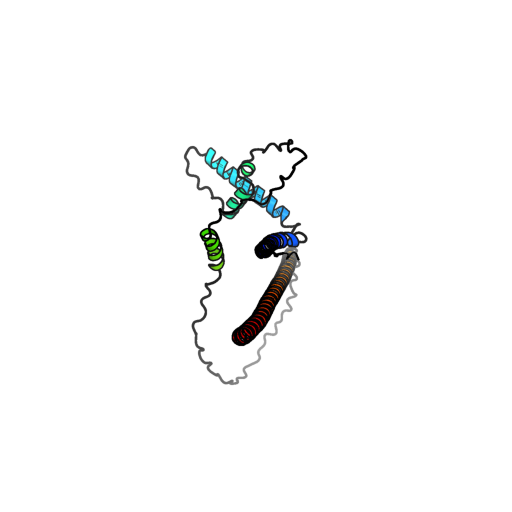SP A 1 87 ? 35.553 12.449 0.840 1.00 77.25 87 ASP A CA 1
ATOM 677 C C . ASP A 1 87 ? 35.848 11.317 -0.155 1.00 77.25 87 ASP A C 1
ATOM 679 O O . ASP A 1 87 ? 36.858 11.322 -0.860 1.00 77.25 87 ASP A O 1
ATOM 683 N N . ALA A 1 88 ? 34.898 10.393 -0.321 1.00 72.62 88 ALA A N 1
ATOM 684 C CA . ALA A 1 88 ? 35.008 9.306 -1.289 1.00 72.62 88 ALA A CA 1
ATOM 685 C C . ALA A 1 88 ? 34.875 9.787 -2.746 1.00 72.62 88 ALA A C 1
ATOM 687 O O . ALA A 1 88 ? 35.296 9.085 -3.677 1.00 72.62 88 ALA A O 1
ATOM 688 N N . ALA A 1 89 ? 34.258 10.947 -2.982 1.00 75.19 89 ALA A N 1
ATOM 689 C CA . ALA A 1 89 ? 34.171 11.560 -4.304 1.00 75.19 89 ALA A CA 1
ATOM 690 C C . ALA A 1 89 ? 35.474 12.248 -4.738 1.00 75.19 89 ALA A C 1
ATOM 692 O O . ALA A 1 89 ? 35.710 12.376 -5.941 1.00 75.19 89 ALA A O 1
ATOM 693 N N . ASP A 1 90 ? 36.317 12.630 -3.780 1.00 79.25 90 ASP A N 1
ATOM 694 C CA . ASP A 1 90 ? 37.563 13.358 -4.025 1.00 79.25 90 ASP A CA 1
ATOM 695 C C . ASP A 1 90 ? 38.753 12.454 -4.320 1.00 79.25 90 ASP A C 1
ATOM 697 O O . ASP A 1 90 ? 39.830 12.937 -4.667 1.00 79.25 90 ASP A O 1
ATOM 701 N N . GLY A 1 91 ? 38.555 11.136 -4.246 1.00 69.75 91 GLY A N 1
ATOM 702 C CA . GLY A 1 91 ? 39.630 10.174 -4.465 1.00 69.75 91 GLY A CA 1
ATOM 703 C C . GLY A 1 91 ? 40.726 10.282 -3.408 1.00 69.75 91 GLY A C 1
ATOM 704 O O . GLY A 1 91 ? 41.821 9.767 -3.623 1.00 69.75 91 GLY A O 1
ATOM 705 N N . LEU A 1 92 ? 40.435 10.931 -2.274 1.00 70.12 92 LEU A N 1
ATOM 706 C CA . LEU A 1 92 ? 41.169 10.678 -1.050 1.00 70.12 92 LEU A CA 1
ATOM 707 C C . LEU A 1 92 ? 40.925 9.202 -0.764 1.00 70.12 92 LEU A C 1
ATOM 709 O O . LEU A 1 92 ? 39.790 8.807 -0.489 1.00 70.12 92 LEU A O 1
ATOM 713 N N . ASN A 1 93 ? 41.960 8.381 -0.968 1.00 60.19 93 ASN A N 1
ATOM 714 C CA . ASN A 1 93 ? 41.962 7.014 -0.479 1.00 60.19 93 ASN A CA 1
ATOM 715 C C . ASN A 1 93 ? 41.629 7.131 1.002 1.00 60.19 93 ASN A C 1
ATOM 717 O O . ASN A 1 93 ? 42.441 7.604 1.793 1.00 60.19 93 ASN A O 1
ATOM 721 N N . ILE A 1 94 ? 40.395 6.780 1.347 1.00 58.69 94 ILE A N 1
ATOM 722 C CA . ILE A 1 94 ? 40.104 6.337 2.691 1.00 58.69 94 ILE A CA 1
ATOM 723 C C . ILE A 1 94 ? 40.976 5.094 2.772 1.00 58.69 94 ILE A C 1
ATOM 725 O O . ILE A 1 94 ? 40.674 4.117 2.085 1.00 58.69 94 ILE A O 1
ATOM 729 N N . ASP A 1 95 ? 42.125 5.196 3.447 1.00 61.19 95 ASP A N 1
ATOM 730 C CA . ASP A 1 95 ? 42.879 4.011 3.836 1.00 61.19 95 ASP A CA 1
ATOM 731 C C . ASP A 1 95 ? 41.827 3.093 4.443 1.00 61.19 95 ASP A C 1
ATOM 733 O O . ASP A 1 95 ? 41.150 3.490 5.396 1.00 61.19 95 ASP A O 1
ATOM 737 N N . GLU A 1 96 ? 41.568 1.963 3.778 1.00 55.97 96 GLU A N 1
ATOM 738 C CA . GLU A 1 96 ? 40.650 0.943 4.263 1.00 55.97 96 GLU A CA 1
ATOM 739 C C . GLU A 1 96 ? 41.232 0.521 5.603 1.00 55.97 96 GLU A C 1
ATOM 741 O O . GLU A 1 96 ? 42.180 -0.254 5.670 1.00 55.97 96 GLU A O 1
ATOM 746 N N . SER A 1 97 ? 40.775 1.179 6.664 1.00 56.66 97 SER A N 1
ATOM 747 C CA . SER A 1 97 ? 41.336 1.030 7.987 1.00 56.66 97 SER A CA 1
ATOM 748 C C . SER A 1 97 ? 41.011 -0.389 8.416 1.00 56.66 97 SER A C 1
ATOM 750 O O . SER A 1 97 ? 39.872 -0.673 8.787 1.00 56.66 97 SER A O 1
ATOM 752 N N . GLU A 1 98 ? 42.015 -1.261 8.341 1.00 56.91 98 GLU A N 1
ATOM 753 C CA . GLU A 1 98 ? 42.002 -2.655 8.800 1.00 56.91 98 GLU A CA 1
ATOM 754 C C . GLU A 1 98 ? 41.747 -2.782 10.319 1.00 56.91 98 GLU A C 1
ATOM 756 O O . GLU A 1 98 ? 41.676 -3.888 10.839 1.00 56.91 98 GLU A O 1
ATOM 761 N N . ASP A 1 99 ?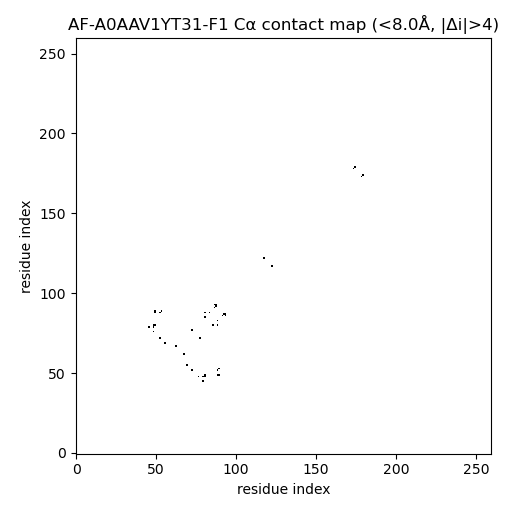 41.525 -1.672 11.028 1.00 57.25 99 ASP A N 1
ATOM 762 C CA . ASP A 1 99 ? 41.284 -1.620 12.470 1.00 57.25 99 ASP A CA 1
ATOM 763 C C . ASP A 1 99 ? 39.808 -1.343 12.814 1.00 57.25 99 ASP A C 1
ATOM 765 O O . ASP A 1 99 ? 39.488 -0.503 13.660 1.00 57.25 99 ASP A O 1
ATOM 769 N N . LEU A 1 100 ? 38.876 -2.047 12.168 1.00 54.72 100 LEU A N 1
ATOM 770 C CA . LEU A 1 100 ? 37.551 -2.246 12.760 1.00 54.72 100 LEU A CA 1
ATOM 771 C C . LEU A 1 100 ? 37.671 -3.423 13.742 1.00 54.72 100 LEU A C 1
ATOM 773 O O . LEU A 1 100 ? 37.892 -4.545 13.292 1.00 54.72 100 LEU A O 1
ATOM 777 N N . PRO A 1 101 ? 37.567 -3.209 15.068 1.00 56.88 101 PRO A N 1
ATOM 778 C CA . PRO A 1 101 ? 37.604 -4.313 16.018 1.00 56.88 101 PRO A CA 1
ATOM 779 C C . PRO A 1 101 ? 36.454 -5.285 15.719 1.00 56.88 101 PRO A C 1
ATOM 781 O O . PRO A 1 101 ? 35.307 -4.861 15.584 1.00 56.88 101 PRO A O 1
ATOM 784 N N . ASP A 1 102 ? 36.767 -6.583 15.657 1.00 62.50 102 ASP A N 1
ATOM 785 C CA . ASP A 1 102 ? 35.839 -7.692 15.352 1.00 62.50 102 ASP A CA 1
ATOM 786 C C . ASP A 1 102 ? 34.619 -7.790 16.298 1.00 62.50 102 ASP A C 1
ATOM 788 O O . ASP A 1 102 ? 33.694 -8.565 16.062 1.00 62.50 102 ASP A O 1
ATOM 792 N N . GLU A 1 103 ? 34.564 -6.981 17.356 1.00 57.03 103 GLU A N 1
ATOM 793 C CA . GLU A 1 103 ? 33.422 -6.878 18.259 1.00 57.03 103 GLU A CA 1
ATOM 794 C C . GLU A 1 103 ? 32.783 -5.493 18.179 1.00 57.03 103 GLU A C 1
ATOM 796 O O . GLU A 1 103 ? 32.999 -4.612 19.014 1.00 57.03 103 GLU A O 1
ATOM 801 N N . TYR A 1 104 ? 31.902 -5.320 17.195 1.00 56.28 104 TYR A N 1
ATOM 802 C CA . TYR A 1 104 ? 30.876 -4.288 17.277 1.00 56.28 104 TYR A CA 1
ATOM 803 C C . TYR A 1 104 ? 29.819 -4.742 18.295 1.00 56.28 104 TYR A C 1
ATOM 805 O O . TYR A 1 104 ? 28.779 -5.304 17.945 1.00 56.28 104 TYR A O 1
ATOM 813 N N . ILE A 1 105 ? 30.097 -4.536 19.586 1.00 54.72 105 ILE A N 1
ATOM 814 C CA . ILE A 1 105 ? 29.063 -4.584 20.622 1.00 54.72 105 ILE A CA 1
ATOM 815 C C . ILE A 1 105 ? 28.140 -3.407 20.331 1.00 54.72 105 ILE A C 1
ATOM 817 O O . ILE A 1 105 ? 28.445 -2.273 20.688 1.00 54.72 105 ILE A O 1
ATOM 821 N N . ILE A 1 106 ? 27.028 -3.674 19.644 1.00 45.47 106 ILE A N 1
ATOM 822 C CA . ILE A 1 106 ? 25.922 -2.729 19.496 1.00 45.47 106 ILE A CA 1
ATOM 823 C C . ILE A 1 106 ? 25.531 -2.321 20.921 1.00 45.47 106 ILE A C 1
ATOM 825 O O . ILE A 1 106 ? 25.055 -3.180 21.672 1.00 45.47 106 ILE A O 1
ATOM 829 N N . PRO A 1 107 ? 25.747 -1.061 21.341 1.00 45.38 107 PRO A N 1
ATOM 830 C CA . PRO A 1 107 ? 25.278 -0.616 22.637 1.00 45.38 107 PRO A CA 1
ATOM 831 C C . PRO A 1 107 ? 23.765 -0.800 22.637 1.00 45.38 107 PRO A C 1
ATOM 833 O O . PRO A 1 107 ? 23.069 -0.250 21.784 1.00 45.38 107 PRO A O 1
ATOM 836 N N . SER A 1 108 ? 23.267 -1.625 23.554 1.00 46.91 108 SER A N 1
ATOM 837 C CA . SER A 1 108 ? 21.839 -1.756 23.811 1.00 46.91 108 SER A CA 1
ATOM 838 C C . SER A 1 108 ? 21.318 -0.375 24.196 1.00 46.91 108 SER A C 1
ATOM 840 O O . SER A 1 108 ? 21.479 0.046 25.339 1.00 46.91 108 SER A O 1
ATOM 842 N N . MET A 1 109 ? 20.753 0.355 23.232 1.00 40.75 109 MET A N 1
ATOM 843 C CA . MET A 1 109 ? 20.084 1.620 23.497 1.00 40.75 109 MET A CA 1
ATOM 844 C C . MET A 1 109 ? 18.822 1.312 24.296 1.00 40.75 109 MET A C 1
ATOM 846 O O . MET A 1 109 ? 17.809 0.873 23.752 1.00 40.75 109 MET A O 1
ATOM 850 N N . GLU A 1 110 ? 18.896 1.521 25.608 1.00 46.03 110 GLU A N 1
ATOM 851 C CA . GLU A 1 110 ? 17.705 1.739 26.414 1.00 46.03 110 GLU A CA 1
ATOM 852 C C . GLU A 1 110 ? 16.959 2.950 25.843 1.00 46.03 110 GLU A C 1
ATOM 854 O O . GLU A 1 110 ? 17.548 3.985 25.528 1.00 46.03 110 GLU A O 1
ATOM 859 N N . ALA A 1 111 ? 15.658 2.762 25.641 1.00 47.78 111 ALA A N 1
ATOM 860 C CA . ALA A 1 111 ? 14.760 3.636 24.902 1.00 47.78 111 ALA A CA 1
ATOM 861 C C . ALA A 1 111 ? 14.460 4.953 25.639 1.00 47.78 111 ALA A C 1
ATOM 863 O O . ALA A 1 111 ? 13.324 5.197 26.042 1.00 47.78 111 ALA A O 1
ATOM 864 N N . HIS A 1 112 ? 15.462 5.815 25.799 1.00 51.62 112 HIS A N 1
ATOM 865 C CA . HIS A 1 112 ? 15.267 7.176 26.276 1.00 51.62 112 HIS A CA 1
ATOM 866 C C . HIS A 1 112 ? 15.871 8.205 25.313 1.00 51.62 112 HIS A C 1
ATOM 868 O O . HIS A 1 112 ? 17.064 8.217 25.035 1.00 51.62 112 HIS A O 1
ATOM 874 N N . GLU A 1 113 ? 14.975 9.082 24.847 1.00 49.59 113 GLU A N 1
ATOM 875 C CA . GLU A 1 113 ? 15.237 10.430 24.331 1.00 49.59 113 GLU A CA 1
ATOM 876 C C . GLU A 1 113 ? 15.930 10.552 22.962 1.00 49.59 113 GLU A C 1
ATOM 878 O O . GLU A 1 113 ? 17.008 11.115 22.823 1.00 49.59 113 GLU A O 1
ATOM 883 N N . PHE A 1 114 ? 15.221 10.149 21.904 1.00 42.06 114 PHE A N 1
ATOM 884 C CA . PHE A 1 114 ? 15.354 10.778 20.582 1.00 42.06 114 PHE A CA 1
ATOM 885 C C . PHE A 1 114 ? 13.984 11.304 20.137 1.00 42.06 114 PHE A C 1
ATOM 887 O O . PHE A 1 114 ? 13.337 10.787 19.231 1.00 42.06 114 PHE A O 1
ATOM 894 N N . GLN A 1 115 ? 13.506 12.332 20.836 1.00 50.03 115 GLN A N 1
ATOM 895 C CA . GLN A 1 115 ? 12.462 13.211 20.323 1.00 50.03 115 GLN A CA 1
ATOM 896 C C . GLN A 1 115 ? 13.106 14.505 19.838 1.00 50.03 115 GLN A C 1
ATOM 898 O O . GLN A 1 115 ? 13.979 15.055 20.502 1.00 50.03 115 GLN A O 1
ATOM 903 N N . SER A 1 116 ? 12.556 15.023 18.741 1.00 56.44 116 SER A N 1
ATOM 904 C CA . SER A 1 116 ? 12.711 16.399 18.264 1.00 56.44 116 SER A CA 1
ATOM 905 C C . SER A 1 116 ? 13.922 16.665 17.373 1.00 56.44 116 SER A C 1
ATOM 907 O O . SER A 1 116 ? 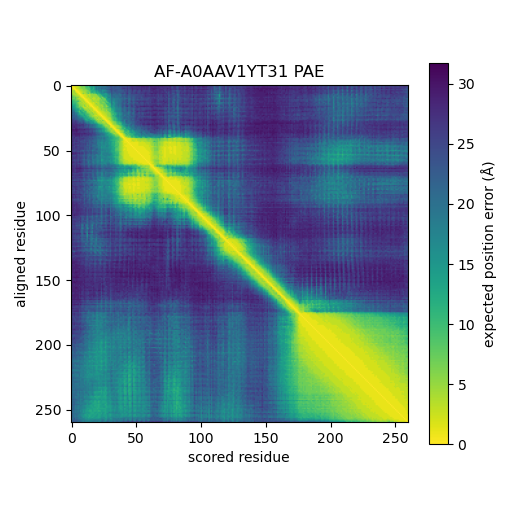15.011 16.939 17.861 1.00 56.44 116 SER A O 1
ATOM 909 N N . LEU A 1 117 ? 13.692 16.661 16.051 1.00 42.97 117 LEU A N 1
ATOM 910 C CA . LEU A 1 117 ? 14.357 17.605 15.134 1.00 42.97 117 LEU A CA 1
ATOM 911 C C . LEU A 1 117 ? 13.715 17.743 13.739 1.00 42.97 117 LEU A C 1
ATOM 913 O O . LEU A 1 117 ? 14.201 18.540 12.943 1.00 42.97 117 LEU A O 1
ATOM 917 N N . MET A 1 118 ? 12.612 17.056 13.426 1.00 44.00 118 MET A N 1
ATOM 918 C CA . MET A 1 118 ? 11.838 17.356 12.213 1.00 44.00 118 MET A CA 1
ATOM 919 C C . MET A 1 118 ? 10.627 18.215 12.575 1.00 44.00 118 MET A C 1
ATOM 921 O O . MET A 1 118 ? 9.688 17.753 13.218 1.00 44.00 118 MET A O 1
ATOM 925 N N . SER A 1 119 ? 10.690 19.496 12.203 1.00 60.12 119 SER A N 1
ATOM 926 C CA . SER A 1 119 ? 9.566 20.432 12.296 1.00 60.12 119 SER A CA 1
ATOM 927 C C . SER A 1 119 ? 8.443 19.979 11.361 1.00 60.12 119 SER A C 1
ATOM 929 O O . SER A 1 119 ? 8.705 19.637 10.205 1.00 60.12 119 SER A O 1
ATOM 931 N N . ALA A 1 120 ? 7.195 20.030 11.836 1.00 57.59 120 ALA A N 1
ATOM 932 C CA . ALA A 1 120 ? 5.995 19.738 11.047 1.00 57.59 120 ALA A CA 1
ATOM 933 C C . ALA A 1 120 ? 5.930 20.549 9.733 1.00 57.59 120 ALA A C 1
ATOM 935 O O . ALA A 1 120 ? 5.393 20.074 8.735 1.00 57.59 120 ALA A O 1
ATOM 936 N N . GLU A 1 121 ? 6.571 21.722 9.688 1.00 57.88 121 GLU A N 1
ATOM 937 C CA . GLU A 1 121 ? 6.634 22.578 8.497 1.00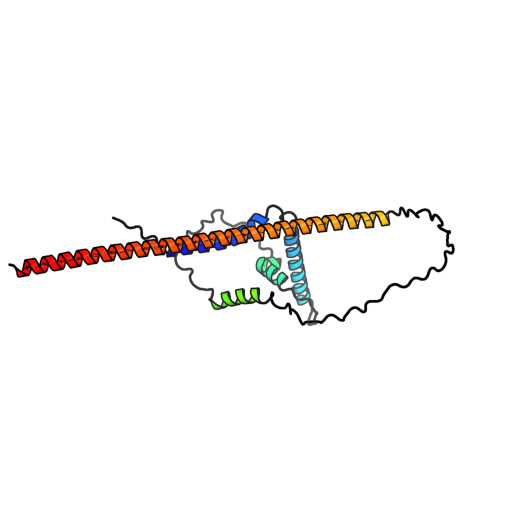 57.88 121 GLU A CA 1
ATOM 938 C C . GLU A 1 121 ? 7.498 21.981 7.369 1.00 57.88 121 GLU A C 1
ATOM 940 O O . GLU A 1 121 ? 7.237 22.226 6.191 1.00 57.88 121 GLU A O 1
ATOM 945 N N . GLN A 1 122 ? 8.507 21.158 7.687 1.00 61.09 122 GLN A N 1
ATOM 946 C CA . GLN A 1 122 ? 9.329 20.493 6.664 1.00 61.09 122 GLN A CA 1
ATOM 947 C C . GLN A 1 122 ? 8.623 19.281 6.048 1.00 61.09 122 GLN A C 1
ATOM 949 O O . GLN A 1 122 ? 8.877 18.943 4.890 1.00 61.09 122 GLN A O 1
ATOM 954 N N . GLN A 1 123 ? 7.715 18.652 6.795 1.00 60.72 123 GLN A N 1
ATOM 955 C CA . GLN A 1 123 ? 6.952 17.500 6.323 1.00 60.72 123 GLN A CA 1
ATOM 956 C C . GLN A 1 123 ? 5.863 17.933 5.328 1.00 60.72 123 GLN A C 1
ATOM 958 O O . GLN A 1 123 ? 5.667 17.287 4.300 1.00 60.72 123 GLN A O 1
ATOM 963 N N . GLU A 1 124 ? 5.225 19.081 5.563 1.00 62.75 124 GLU A N 1
ATOM 964 C CA . GLU A 1 124 ? 4.160 19.607 4.700 1.00 62.75 124 GLU A CA 1
ATOM 965 C C . GLU A 1 124 ? 4.685 20.113 3.339 1.00 62.75 124 GLU A C 1
ATOM 967 O O . GLU A 1 124 ? 4.052 19.905 2.299 1.00 62.75 124 GLU A O 1
ATOM 972 N N . LEU A 1 125 ? 5.905 20.667 3.304 1.00 59.78 125 LEU A N 1
ATOM 973 C CA . LEU A 1 125 ? 6.567 21.111 2.067 1.00 59.78 125 LEU A CA 1
ATOM 974 C C . LEU A 1 125 ? 6.922 19.940 1.126 1.00 59.78 125 LEU A C 1
ATOM 976 O O . LEU A 1 125 ? 6.947 20.089 -0.102 1.00 59.78 125 LEU A O 1
ATOM 980 N N . PHE A 1 126 ? 7.165 18.755 1.695 1.00 59.19 126 PHE A N 1
ATOM 981 C CA . PHE A 1 126 ? 7.470 17.544 0.936 1.00 59.19 126 PHE A CA 1
ATOM 982 C C . PHE A 1 126 ? 6.222 16.984 0.231 1.00 59.19 126 PHE A C 1
ATOM 984 O O . PHE A 1 126 ? 6.296 16.592 -0.935 1.00 59.19 126 PHE A O 1
ATOM 991 N N . PHE A 1 127 ? 5.052 17.034 0.884 1.00 59.12 127 PHE A N 1
ATOM 992 C CA . PHE A 1 127 ? 3.781 16.606 0.283 1.00 59.12 127 PHE A CA 1
ATOM 993 C C . PHE A 1 127 ? 3.254 17.586 -0.776 1.00 59.12 127 PHE A C 1
ATOM 995 O O . PHE A 1 127 ? 2.726 17.150 -1.801 1.00 59.12 127 PHE A O 1
ATOM 1002 N N . GLN A 1 128 ? 3.466 18.896 -0.606 1.00 57.69 128 GLN A N 1
ATOM 1003 C CA . GLN A 1 128 ? 3.068 19.892 -1.614 1.00 57.69 128 GLN A CA 1
ATOM 1004 C C . GLN A 1 128 ? 3.870 19.772 -2.921 1.00 57.69 128 GLN A C 1
ATOM 1006 O O . GLN A 1 128 ? 3.327 19.986 -4.005 1.00 57.69 128 GLN A O 1
ATOM 1011 N N . THR A 1 129 ? 5.137 19.352 -2.845 1.00 53.41 129 THR A N 1
ATOM 1012 C CA . THR A 1 129 ? 5.998 19.187 -4.031 1.00 53.41 129 THR A CA 1
ATOM 1013 C C . THR A 1 129 ? 5.565 18.006 -4.915 1.00 53.41 129 THR A C 1
ATOM 1015 O O . THR A 1 129 ? 5.754 18.044 -6.130 1.00 53.41 129 THR A O 1
ATOM 1018 N N . LEU A 1 130 ? 4.933 16.974 -4.342 1.00 52.88 130 LEU A N 1
ATOM 1019 C CA . LEU A 1 130 ? 4.465 15.799 -5.090 1.00 52.88 130 LEU A CA 1
ATOM 1020 C C . LEU A 1 130 ? 3.108 16.007 -5.784 1.00 52.88 130 LEU A C 1
ATOM 1022 O O . LEU A 1 130 ? 2.868 15.402 -6.827 1.00 52.88 130 LEU A O 1
ATOM 1026 N N . HIS A 1 131 ? 2.246 16.887 -5.267 1.00 49.31 131 HIS A N 1
ATOM 1027 C CA . HIS A 1 131 ? 0.928 17.152 -5.862 1.00 49.31 131 HIS A CA 1
ATOM 1028 C C . HIS A 1 131 ? 0.931 18.220 -6.971 1.00 49.31 131 HIS A C 1
ATOM 1030 O O . HIS A 1 131 ? 0.013 18.252 -7.786 1.00 49.31 131 HIS A O 1
ATOM 1036 N N . ALA A 1 132 ? 1.979 19.042 -7.084 1.00 45.66 132 ALA A N 1
ATOM 1037 C CA . ALA A 1 132 ? 2.042 20.135 -8.062 1.00 45.66 132 ALA A CA 1
ATOM 1038 C C . ALA A 1 132 ? 2.347 19.710 -9.521 1.00 45.66 132 ALA A C 1
ATOM 1040 O O . ALA A 1 132 ? 2.526 20.573 -10.376 1.00 45.66 132 ALA A O 1
ATOM 1041 N N . SER A 1 133 ? 2.423 18.409 -9.835 1.00 45.84 133 SER A N 1
ATOM 1042 C CA . SER A 1 133 ? 2.805 17.921 -11.179 1.00 45.84 133 SER A CA 1
ATOM 1043 C C . SER A 1 133 ? 1.707 17.172 -11.951 1.00 45.84 133 SER A C 1
ATOM 1045 O O . SER A 1 133 ? 2.009 16.605 -12.997 1.00 45.84 133 SER A O 1
ATOM 1047 N N . VAL A 1 134 ? 0.452 17.147 -11.476 1.00 51.16 134 VAL A N 1
ATOM 1048 C CA . VAL A 1 134 ? -0.626 16.354 -12.121 1.00 51.16 134 VAL A CA 1
ATOM 1049 C C . VAL A 1 134 ? -1.793 17.181 -12.681 1.00 51.16 134 VAL A C 1
ATOM 1051 O O . VAL A 1 134 ? -2.588 16.647 -13.445 1.00 51.16 134 VAL A O 1
ATOM 1054 N N . GLU A 1 135 ? -1.876 18.490 -12.448 1.00 45.91 135 GLU A N 1
ATOM 1055 C CA . GLU A 1 135 ? -2.977 19.294 -12.999 1.00 45.91 135 GLU A CA 1
ATOM 1056 C C . GLU A 1 135 ? -2.480 20.368 -13.965 1.00 45.91 135 GLU A C 1
ATOM 1058 O O . GLU A 1 135 ? -2.094 21.461 -13.566 1.00 45.91 135 GLU A O 1
ATOM 1063 N N . ASN A 1 136 ? -2.486 20.035 -15.256 1.00 44.19 136 ASN A N 1
ATOM 1064 C CA . ASN A 1 136 ? -2.744 20.979 -16.345 1.00 44.19 136 ASN A CA 1
ATOM 1065 C C . ASN A 1 136 ? -3.123 20.187 -17.600 1.00 44.19 136 ASN A C 1
ATOM 1067 O O . ASN A 1 136 ? -2.335 20.045 -18.532 1.00 44.19 136 ASN A O 1
ATOM 1071 N N . ASP A 1 137 ? -4.349 19.669 -17.598 1.00 45.44 137 ASP A N 1
ATOM 1072 C CA . ASP A 1 137 ? -5.031 19.220 -18.809 1.00 45.44 137 ASP A CA 1
ATOM 1073 C C . ASP A 1 137 ? -6.291 20.093 -18.972 1.00 45.44 137 ASP A C 1
ATOM 1075 O O . ASP A 1 137 ? -7.291 19.879 -18.279 1.00 45.44 137 ASP A O 1
ATOM 1079 N N . PRO A 1 138 ? -6.254 21.168 -19.785 1.00 46.53 138 PRO A N 1
ATOM 1080 C CA . PRO A 1 138 ? -7.432 21.986 -20.026 1.00 46.53 138 PRO A CA 1
ATOM 1081 C C . PRO A 1 138 ? -8.388 21.241 -20.961 1.00 46.53 138 PRO A C 1
ATOM 1083 O O . PRO A 1 138 ? -8.232 21.216 -22.182 1.00 46.53 138 PRO A O 1
ATOM 1086 N N . SER A 1 139 ? -9.412 20.644 -20.359 1.00 48.12 139 SER A N 1
ATOM 1087 C CA . SER A 1 139 ? -10.559 20.094 -21.067 1.00 48.12 139 SER A CA 1
ATOM 1088 C C . SER A 1 139 ? -11.363 21.193 -21.773 1.00 48.12 139 SER A C 1
ATOM 1090 O O . SER A 1 139 ? -11.732 22.199 -21.172 1.00 48.12 139 SER A O 1
ATOM 1092 N N . SER A 1 140 ? -11.711 20.901 -23.027 1.00 46.50 140 SER A N 1
ATOM 1093 C CA . SER A 1 140 ? -13.031 21.133 -23.623 1.00 46.50 140 SER A CA 1
ATOM 1094 C C . SER A 1 140 ? -13.525 22.580 -23.750 1.00 46.50 140 SER A C 1
ATOM 1096 O O . SER A 1 140 ? -14.179 23.135 -22.867 1.00 46.50 140 SER A O 1
ATOM 1098 N N . GLN A 1 141 ? -13.362 23.134 -24.954 1.00 43.69 141 GLN A N 1
ATOM 1099 C CA . GLN A 1 141 ? -14.384 24.004 -25.528 1.00 43.69 141 GLN A CA 1
ATOM 1100 C C . GLN A 1 141 ? -14.972 23.347 -26.778 1.00 43.69 141 GLN A C 1
ATOM 1102 O O . GLN A 1 141 ? -14.259 22.891 -27.667 1.00 43.69 141 GLN A O 1
ATOM 1107 N N . HIS A 1 142 ? -16.301 23.279 -26.765 1.00 49.91 142 HIS A N 1
ATOM 1108 C CA . HIS A 1 142 ? -17.208 22.934 -27.849 1.00 49.91 142 HIS A CA 1
ATOM 1109 C C . HIS A 1 142 ? -16.758 23.478 -29.214 1.00 49.91 142 HIS A C 1
ATOM 1111 O O . HIS A 1 142 ? -16.705 24.693 -29.391 1.00 49.91 142 HIS A O 1
ATOM 1117 N N . GLU A 1 143 ? -16.606 22.601 -30.209 1.00 42.78 143 GLU A N 1
ATOM 1118 C CA . GLU A 1 143 ? -16.770 22.986 -31.611 1.00 42.78 143 GLU A CA 1
ATOM 1119 C C . GLU A 1 143 ? -17.836 22.122 -32.287 1.00 42.78 143 GLU A C 1
ATOM 1121 O O . GLU A 1 143 ? -17.823 20.891 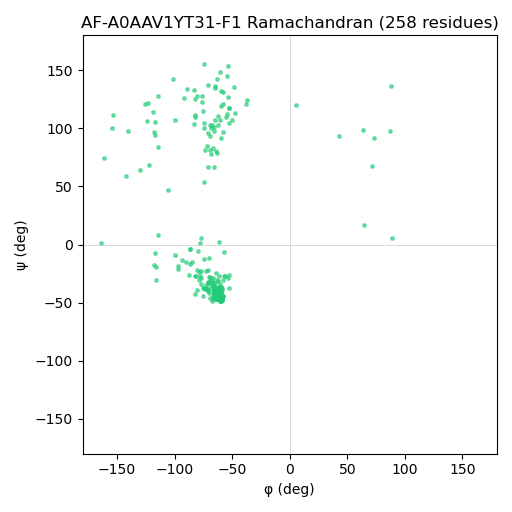-32.294 1.00 42.78 143 GLU A O 1
ATOM 1126 N N . THR A 1 144 ? -18.823 22.850 -32.781 1.00 44.22 144 THR A N 1
ATOM 1127 C CA . THR A 1 144 ? -20.074 22.434 -33.387 1.00 44.22 144 THR A CA 1
ATOM 1128 C C . THR A 1 144 ? -19.828 21.807 -34.760 1.00 44.22 144 THR A C 1
ATOM 1130 O O . THR A 1 144 ? -19.064 22.337 -35.565 1.00 44.22 144 THR A O 1
ATOM 1133 N N . LEU A 1 145 ? -20.524 20.702 -35.046 1.00 49.25 145 LEU A N 1
ATOM 1134 C CA . LEU A 1 145 ? -20.656 20.126 -36.387 1.00 49.25 145 LEU A CA 1
ATOM 1135 C C . LEU A 1 145 ? -21.038 21.193 -37.432 1.00 49.25 145 LEU A C 1
ATOM 1137 O O . LEU A 1 145 ? -22.022 21.904 -37.220 1.00 49.25 145 LEU A O 1
ATOM 1141 N N . PRO A 1 146 ? -20.405 21.203 -38.617 1.00 51.31 146 PRO A N 1
ATOM 1142 C CA . PRO A 1 146 ? -21.047 21.662 -39.832 1.00 51.31 146 PRO A CA 1
ATOM 1143 C C . PRO A 1 146 ? -21.757 20.494 -40.526 1.00 51.31 146 PRO A C 1
ATOM 1145 O O . PRO A 1 146 ? -21.231 19.389 -40.678 1.00 51.31 146 PRO A O 1
ATOM 1148 N N . GLU A 1 147 ? -22.986 20.780 -40.931 1.00 46.91 147 GLU A N 1
ATOM 1149 C CA . GLU A 1 147 ? -23.914 19.911 -41.635 1.00 46.91 147 GLU A CA 1
ATOM 1150 C C . GLU A 1 147 ? -23.331 19.306 -42.918 1.00 46.91 147 GLU A C 1
ATOM 1152 O O . GLU A 1 147 ? -22.578 19.918 -43.675 1.00 46.91 147 GLU A O 1
ATOM 1157 N N . THR A 1 148 ? -23.751 18.073 -43.170 1.00 49.50 148 THR A N 1
ATOM 1158 C CA . THR A 1 148 ? -23.520 17.305 -44.389 1.00 49.50 148 THR A CA 1
ATOM 1159 C C . THR A 1 148 ? -24.447 17.817 -45.498 1.00 49.50 148 THR A C 1
ATOM 1161 O O . THR A 1 148 ? -25.664 17.729 -45.332 1.00 49.50 148 THR A O 1
ATOM 1164 N N . PRO A 1 149 ? -23.954 18.265 -46.668 1.00 57.47 149 PRO A N 1
ATOM 1165 C CA . PRO A 1 149 ? -24.799 18.347 -47.845 1.00 57.47 149 PRO A CA 1
ATOM 1166 C C . PRO A 1 149 ? -24.870 16.972 -48.514 1.00 57.47 149 PRO A C 1
ATOM 1168 O O . PRO A 1 149 ? -23.917 16.455 -49.098 1.00 57.47 149 PRO A O 1
ATOM 1171 N N . GLN A 1 150 ? -26.055 16.388 -48.395 1.00 53.66 150 GLN A N 1
ATOM 1172 C CA . GLN A 1 150 ? -26.570 15.259 -49.150 1.00 53.66 150 GLN A CA 1
ATOM 1173 C C . GLN A 1 150 ? -26.452 15.528 -50.663 1.00 53.66 150 GLN A C 1
ATOM 1175 O O . GLN A 1 150 ? -27.080 16.450 -51.180 1.00 53.66 150 GLN A O 1
ATOM 1180 N N . ALA A 1 151 ? -25.675 14.709 -51.383 1.00 46.91 151 ALA A N 1
ATOM 1181 C CA . ALA A 1 151 ? -25.633 14.711 -52.845 1.00 46.91 151 ALA A CA 1
ATOM 1182 C C . ALA A 1 151 ? -26.066 13.340 -53.390 1.00 46.91 151 ALA A C 1
ATOM 1184 O O . ALA A 1 151 ? -25.425 12.312 -53.171 1.00 46.91 151 ALA A O 1
ATOM 1185 N N . THR A 1 152 ? -27.207 13.359 -54.070 1.00 58.81 152 THR A N 1
ATOM 1186 C CA . THR A 1 152 ? -27.896 12.268 -54.768 1.00 58.81 152 THR A CA 1
ATOM 1187 C C . THR A 1 152 ? -27.037 11.661 -55.894 1.00 58.81 152 THR A C 1
ATOM 1189 O O . THR A 1 152 ? -26.293 12.394 -56.549 1.00 58.81 152 THR A O 1
ATOM 1192 N N . PRO A 1 153 ? -27.158 10.352 -56.193 1.00 57.59 153 PRO A N 1
ATOM 1193 C CA . PRO A 1 153 ? -26.411 9.704 -57.267 1.00 57.59 153 PRO A CA 1
ATOM 1194 C C . PRO A 1 153 ? -27.084 9.932 -58.628 1.00 57.59 153 PRO A C 1
ATOM 1196 O O . PRO A 1 153 ? -28.242 9.567 -58.827 1.00 57.59 153 PRO A O 1
ATOM 1199 N N . GLN A 1 154 ? -26.344 10.467 -59.601 1.00 47.19 154 GLN A N 1
ATOM 1200 C CA . GLN A 1 154 ? -26.699 10.348 -61.015 1.00 47.19 154 GLN A CA 1
ATOM 1201 C C . GLN A 1 154 ? -25.547 9.730 -61.806 1.00 47.19 154 GLN A C 1
ATOM 1203 O O . GLN A 1 154 ? -24.509 10.342 -62.039 1.00 47.19 154 GLN A O 1
ATOM 1208 N N . SER A 1 155 ? -25.778 8.467 -62.173 1.00 57.25 155 SER A N 1
ATOM 1209 C CA . SER A 1 155 ? -25.546 7.889 -63.498 1.00 57.25 155 SER A CA 1
ATOM 1210 C C . SER A 1 155 ? -24.871 8.824 -64.501 1.00 57.25 155 SER A C 1
ATOM 1212 O O . SER A 1 155 ? -25.487 9.803 -64.909 1.00 57.25 155 SER A O 1
ATOM 1214 N N . ASN A 1 156 ? -23.697 8.425 -64.996 1.00 49.78 156 ASN A N 1
ATOM 1215 C CA . ASN A 1 156 ? -23.462 8.355 -66.437 1.00 49.78 156 ASN A CA 1
ATOM 1216 C C . ASN A 1 156 ? -22.381 7.317 -66.753 1.00 49.78 156 ASN A C 1
ATOM 1218 O O . ASN A 1 156 ? -21.199 7.477 -66.451 1.00 49.78 156 ASN A O 1
ATOM 1222 N N . ASP A 1 157 ? -22.853 6.251 -67.389 1.00 59.38 157 ASP A N 1
ATOM 1223 C CA . ASP A 1 157 ? -22.105 5.303 -68.197 1.00 59.38 157 ASP A CA 1
ATOM 1224 C C . ASP A 1 157 ? -21.244 6.052 -69.225 1.00 59.38 157 ASP A C 1
ATOM 1226 O O . ASP A 1 157 ? -21.759 6.591 -70.205 1.00 59.38 157 ASP A O 1
ATOM 1230 N N . VAL A 1 158 ? -19.923 6.090 -69.032 1.00 51.25 158 VAL A N 1
ATOM 1231 C CA . VAL A 1 158 ? -18.982 6.452 -70.099 1.00 51.25 158 VAL A CA 1
ATOM 1232 C C . VAL A 1 158 ? -17.749 5.555 -70.017 1.00 51.25 158 VAL A C 1
ATOM 1234 O O . VAL A 1 158 ? -16.773 5.821 -69.326 1.00 51.25 158 VAL A O 1
ATOM 1237 N N . ARG A 1 159 ? -17.800 4.527 -70.867 1.00 48.91 159 ARG A N 1
ATOM 1238 C CA . ARG A 1 159 ? -16.713 4.164 -71.785 1.00 48.91 159 ARG A CA 1
ATOM 1239 C C . ARG A 1 159 ? -15.483 3.511 -71.157 1.00 48.91 159 ARG A C 1
ATOM 1241 O O . ARG A 1 159 ? -14.452 4.119 -70.888 1.00 48.91 159 ARG A O 1
ATOM 1248 N N . ALA A 1 160 ? -15.565 2.185 -71.143 1.00 58.44 160 ALA A N 1
ATOM 1249 C CA . ALA A 1 160 ? -14.429 1.301 -71.331 1.00 58.44 160 ALA A CA 1
ATOM 1250 C C . ALA A 1 160 ? -13.453 1.847 -72.390 1.00 58.44 160 ALA A C 1
ATOM 1252 O O . ALA A 1 160 ? -13.822 1.978 -73.555 1.00 58.44 160 ALA A O 1
ATOM 1253 N N . GLN A 1 161 ? -12.198 2.085 -72.005 1.00 53.41 161 GLN A N 1
ATOM 1254 C CA . GLN A 1 161 ? -11.057 2.000 -72.913 1.00 53.41 161 GLN A CA 1
ATOM 1255 C C . GLN A 1 161 ? -9.766 1.696 -72.142 1.00 53.41 161 GLN A C 1
ATOM 1257 O O . GLN A 1 161 ? -9.132 2.544 -71.532 1.00 53.41 161 GLN A O 1
ATOM 1262 N N . SER A 1 162 ? -9.403 0.413 -72.197 1.00 57.50 162 SER A N 1
ATOM 1263 C CA . SER A 1 162 ? -8.061 -0.052 -72.545 1.00 57.50 162 SER A CA 1
ATOM 1264 C C . SER A 1 162 ? -6.862 0.696 -71.949 1.00 57.50 162 SER A C 1
ATOM 1266 O O . SER A 1 162 ? -6.260 1.529 -72.614 1.00 57.50 162 SER A O 1
ATOM 1268 N N . LEU A 1 163 ? -6.368 0.208 -70.808 1.00 54.16 163 LEU A N 1
ATOM 1269 C CA . LEU A 1 163 ? -4.923 0.095 -70.576 1.00 54.16 163 LEU A CA 1
ATOM 1270 C C . LEU A 1 163 ? -4.592 -1.320 -70.080 1.00 54.16 163 LEU A C 1
ATOM 1272 O O . LEU A 1 163 ? -4.109 -1.552 -68.972 1.00 54.16 163 LEU A O 1
ATOM 1276 N N . LYS A 1 164 ? -4.843 -2.306 -70.953 1.00 56.78 164 LYS A N 1
ATOM 1277 C CA . LYS A 1 164 ? -4.175 -3.613 -70.895 1.00 56.78 164 LYS A CA 1
ATOM 1278 C C . LYS A 1 164 ? -2.707 -3.419 -71.280 1.00 56.78 164 LYS A C 1
ATOM 1280 O O . LYS A 1 164 ? -2.308 -3.689 -72.401 1.00 56.78 164 LYS A O 1
ATOM 1285 N N . CYS A 1 165 ? -1.904 -2.977 -70.322 1.00 55.00 165 CYS A N 1
ATOM 1286 C CA . CYS A 1 165 ? -0.460 -3.180 -70.325 1.00 55.00 165 CYS A CA 1
ATOM 1287 C C . CYS A 1 165 ? -0.001 -3.437 -68.887 1.00 55.00 165 CYS A C 1
ATOM 1289 O O . CYS A 1 165 ? 0.841 -2.733 -68.336 1.00 55.00 165 CYS A O 1
ATOM 1291 N N . ARG A 1 166 ? -0.549 -4.496 -68.265 1.00 57.47 166 ARG A N 1
ATOM 1292 C CA . ARG A 1 166 ? 0.122 -5.170 -67.144 1.00 57.47 166 ARG A CA 1
ATOM 1293 C C . ARG A 1 166 ? 1.419 -5.765 -67.693 1.00 57.47 166 ARG A C 1
ATOM 1295 O O . ARG A 1 166 ? 1.488 -6.954 -68.002 1.00 57.47 166 ARG A O 1
ATOM 1302 N N . ARG A 1 167 ? 2.460 -4.937 -67.827 1.00 56.56 167 ARG A N 1
ATOM 1303 C CA . ARG A 1 167 ? 3.834 -5.433 -67.816 1.00 56.56 167 ARG A CA 1
ATOM 1304 C C . ARG A 1 167 ? 3.947 -6.202 -66.508 1.00 56.56 167 ARG A C 1
ATOM 1306 O O . ARG A 1 167 ? 3.863 -5.612 -65.435 1.00 56.56 167 ARG A O 1
ATOM 1313 N N . ARG A 1 168 ? 4.047 -7.529 -66.599 1.00 63.19 168 ARG A N 1
ATOM 1314 C CA . ARG A 1 168 ? 4.465 -8.385 -65.487 1.00 63.19 168 ARG A CA 1
ATOM 1315 C C . ARG A 1 168 ? 5.903 -7.984 -65.165 1.00 63.19 168 ARG A C 1
ATOM 1317 O O . ARG A 1 168 ? 6.843 -8.611 -65.642 1.00 63.19 168 ARG A O 1
ATOM 1324 N N . VAL A 1 169 ? 6.072 -6.872 -64.452 1.00 63.69 169 VAL A N 1
ATOM 1325 C CA . VAL A 1 169 ? 7.359 -6.486 -63.893 1.00 63.69 169 VAL A CA 1
ATOM 1326 C C . VAL A 1 169 ? 7.648 -7.574 -62.878 1.00 63.69 169 VAL A C 1
ATOM 1328 O O . VAL A 1 169 ? 6.944 -7.701 -61.877 1.00 63.69 169 VAL A O 1
ATOM 1331 N N . LYS A 1 170 ? 8.599 -8.451 -63.212 1.00 72.75 170 LYS A N 1
ATOM 1332 C CA . LYS A 1 170 ? 9.085 -9.450 -62.266 1.00 72.75 170 LYS A CA 1
ATOM 1333 C C . LYS A 1 170 ? 9.497 -8.668 -61.018 1.00 72.75 170 LYS A C 1
ATOM 1335 O O . LYS A 1 170 ? 10.233 -7.692 -61.188 1.00 72.75 170 LYS A O 1
ATOM 1340 N N . PRO A 1 171 ? 8.999 -9.022 -59.821 1.00 69.44 171 PRO A N 1
ATOM 1341 C CA . PRO A 1 171 ? 9.400 -8.333 -58.608 1.00 69.44 171 P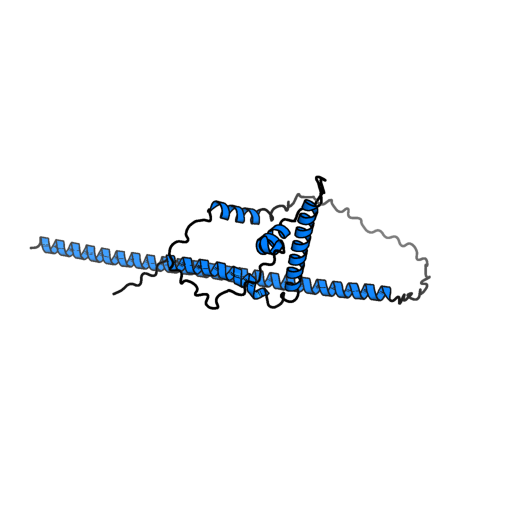RO A CA 1
ATOM 1342 C C . PRO A 1 171 ? 10.922 -8.363 -58.573 1.00 69.44 171 PRO A C 1
ATOM 1344 O O . PRO A 1 171 ? 11.531 -9.434 -58.618 1.00 69.44 171 PRO A O 1
ATOM 1347 N N . ILE A 1 172 ? 11.531 -7.179 -58.618 1.00 67.88 172 ILE A N 1
ATOM 1348 C CA . ILE A 1 172 ? 12.971 -7.037 -58.478 1.00 67.88 172 ILE A CA 1
ATOM 1349 C C . ILE A 1 172 ? 13.235 -7.403 -57.024 1.00 67.88 172 ILE A C 1
ATOM 1351 O O . ILE A 1 172 ? 13.078 -6.585 -56.123 1.00 67.88 172 ILE A O 1
ATOM 1355 N N . VAL A 1 173 ? 13.541 -8.678 -56.788 1.00 69.00 173 VAL A N 1
ATOM 1356 C CA . VAL A 1 173 ? 13.962 -9.161 -55.480 1.00 69.00 173 VAL A CA 1
ATOM 1357 C C . VAL A 1 173 ? 15.374 -8.623 -55.275 1.00 69.00 173 VAL A C 1
ATOM 1359 O O . VAL A 1 173 ? 16.360 -9.281 -55.603 1.00 69.00 173 VAL A O 1
ATOM 1362 N N . LEU A 1 174 ? 15.469 -7.386 -54.789 1.00 62.31 174 LEU A N 1
ATOM 1363 C CA . LEU A 1 174 ? 16.700 -6.797 -54.278 1.00 62.31 174 LEU A CA 1
ATOM 1364 C C . LEU A 1 174 ? 17.078 -7.563 -53.007 1.00 62.31 174 LEU A C 1
ATOM 1366 O O . LEU A 1 174 ? 16.760 -7.161 -51.896 1.00 62.31 174 LEU A O 1
ATOM 1370 N N . LYS A 1 175 ? 17.739 -8.712 -53.187 1.00 73.31 175 LYS A N 1
ATOM 1371 C CA . LYS A 1 175 ? 18.359 -9.508 -52.120 1.00 73.31 175 LYS A CA 1
ATOM 1372 C C . LYS A 1 175 ? 19.643 -8.824 -51.641 1.00 73.31 175 LYS A C 1
ATOM 1374 O O . LYS A 1 175 ? 20.714 -9.421 -51.692 1.00 73.31 175 LYS A O 1
ATOM 1379 N N . SER A 1 176 ? 19.568 -7.551 -51.258 1.00 85.31 176 SER A N 1
ATOM 1380 C CA . SER A 1 176 ? 20.722 -6.881 -50.667 1.00 85.31 176 SER A CA 1
ATOM 1381 C C . SER A 1 176 ? 20.771 -7.217 -49.181 1.00 85.31 176 SER A C 1
ATOM 1383 O O . SER A 1 176 ? 19.766 -7.137 -48.473 1.00 85.31 176 SER A O 1
ATOM 1385 N N . GLU A 1 177 ? 21.951 -7.588 -48.695 1.00 90.19 177 GLU A N 1
ATOM 1386 C CA . GLU A 1 177 ? 22.198 -7.894 -47.282 1.00 90.19 177 GLU A CA 1
ATOM 1387 C C . GLU A 1 177 ? 21.744 -6.753 -46.350 1.00 90.19 177 GLU A C 1
ATOM 1389 O O . GLU A 1 177 ? 21.305 -6.984 -45.226 1.00 90.19 177 GLU A O 1
ATOM 1394 N N . HIS A 1 178 ? 21.767 -5.516 -46.851 1.00 91.38 178 HIS A N 1
ATOM 1395 C CA . HIS A 1 178 ? 21.292 -4.331 -46.147 1.00 91.38 178 HIS A CA 1
ATOM 1396 C C . HIS A 1 178 ? 19.784 -4.360 -45.846 1.00 91.38 178 HIS A C 1
ATOM 1398 O O . HIS A 1 178 ? 19.386 -4.068 -44.722 1.00 91.38 178 HIS A O 1
ATOM 1404 N N . THR A 1 179 ? 18.939 -4.771 -46.802 1.00 87.81 179 THR A N 1
ATOM 1405 C CA . THR A 1 179 ? 17.484 -4.876 -46.562 1.00 87.81 179 THR A CA 1
ATOM 1406 C C . THR A 1 179 ? 17.151 -5.919 -45.500 1.00 87.81 179 THR A C 1
ATOM 1408 O O . THR A 1 179 ? 16.272 -5.684 -44.675 1.00 87.81 179 THR A O 1
ATOM 1411 N N . LYS A 1 180 ? 17.899 -7.029 -45.464 1.00 90.69 180 LYS A N 1
ATOM 1412 C CA . LYS A 1 180 ? 17.756 -8.049 -44.422 1.00 90.69 180 LYS A CA 1
ATOM 1413 C C . LYS A 1 180 ? 18.066 -7.473 -43.036 1.00 90.69 180 LYS A C 1
ATOM 1415 O O . LYS A 1 180 ? 17.245 -7.610 -42.141 1.00 90.69 180 LYS A O 1
ATOM 1420 N N . LYS A 1 181 ? 19.181 -6.744 -42.889 1.00 93.94 181 LYS A N 1
ATOM 1421 C CA . LYS A 1 181 ? 19.560 -6.092 -41.618 1.00 93.94 181 LYS A CA 1
ATOM 1422 C C . LYS A 1 181 ? 18.506 -5.094 -41.123 1.00 93.94 181 LYS A C 1
ATOM 1424 O O . LYS A 1 181 ? 18.261 -5.027 -39.925 1.00 93.94 181 LYS A O 1
ATOM 1429 N N . ILE A 1 182 ? 17.859 -4.350 -42.026 1.00 93.38 182 ILE A N 1
ATOM 1430 C CA . ILE A 1 182 ? 16.768 -3.428 -41.661 1.00 93.38 182 ILE A CA 1
ATOM 1431 C C . ILE A 1 182 ? 15.550 -4.199 -41.137 1.00 93.38 182 ILE A C 1
ATOM 1433 O O . ILE A 1 182 ? 14.989 -3.833 -40.108 1.00 93.38 182 ILE A O 1
ATOM 1437 N N . VAL A 1 183 ? 15.139 -5.266 -41.830 1.00 93.31 183 VAL A N 1
ATOM 1438 C CA . VAL A 1 183 ? 13.990 -6.084 -41.411 1.00 93.31 183 VAL A CA 1
ATOM 1439 C C . VAL A 1 183 ? 14.263 -6.776 -40.075 1.00 93.31 183 VAL A C 1
ATOM 1441 O O . VAL A 1 183 ? 13.402 -6.735 -39.197 1.00 93.31 183 VAL A O 1
ATOM 1444 N N . ASP A 1 184 ? 15.457 -7.343 -39.899 1.00 93.62 184 ASP A N 1
ATOM 1445 C CA . ASP A 1 184 ? 15.869 -7.985 -38.649 1.00 93.62 184 ASP A CA 1
ATOM 1446 C C . ASP A 1 184 ? 15.874 -6.961 -37.493 1.00 93.62 184 ASP A C 1
ATOM 1448 O O . ASP A 1 184 ? 15.274 -7.208 -36.448 1.00 93.62 184 ASP A O 1
ATOM 1452 N N . GLY A 1 185 ? 16.416 -5.755 -37.713 1.00 96.06 185 GLY A N 1
ATOM 1453 C CA . GLY A 1 185 ? 16.394 -4.676 -36.718 1.00 96.06 185 GLY A CA 1
ATOM 1454 C C . GLY A 1 185 ? 14.981 -4.209 -36.338 1.00 96.06 185 GLY A C 1
ATOM 1455 O O . GLY A 1 185 ? 14.700 -3.960 -35.164 1.00 96.06 185 GLY A O 1
ATOM 1456 N N . HIS A 1 186 ? 14.050 -4.140 -37.295 1.00 96.12 186 HIS A N 1
ATOM 1457 C CA . HIS A 1 186 ? 12.644 -3.844 -36.995 1.00 96.12 186 HIS A CA 1
ATOM 1458 C C . HIS A 1 186 ? 11.972 -4.964 -36.188 1.00 96.12 186 HIS A C 1
ATOM 1460 O O . HIS A 1 186 ? 11.186 -4.675 -35.285 1.00 96.12 186 HIS A O 1
ATOM 1466 N N . ALA A 1 187 ? 12.278 -6.230 -36.482 1.00 96.38 187 ALA A N 1
ATOM 1467 C CA . ALA A 1 187 ? 11.736 -7.369 -35.744 1.00 96.38 187 ALA A CA 1
ATOM 1468 C C . ALA A 1 187 ? 12.237 -7.404 -34.289 1.00 96.38 187 ALA A C 1
ATOM 1470 O O . ALA A 1 187 ? 11.454 -7.656 -33.365 1.00 96.38 187 ALA A O 1
ATOM 1471 N N . GLU A 1 188 ? 13.516 -7.096 -34.067 1.00 96.94 188 GLU A N 1
ATOM 1472 C CA . GLU A 1 188 ? 14.098 -6.962 -32.728 1.00 96.94 188 GLU A CA 1
ATOM 1473 C C . GLU A 1 188 ? 13.452 -5.815 -31.944 1.00 96.94 188 GLU A C 1
ATOM 1475 O O . GLU A 1 188 ? 13.039 -6.005 -30.797 1.00 96.94 188 GLU A O 1
ATOM 1480 N N . MET A 1 189 ? 13.280 -4.651 -32.576 1.00 97.44 189 MET A N 1
ATOM 1481 C CA . MET A 1 189 ? 12.624 -3.493 -31.965 1.00 97.44 189 MET A CA 1
ATOM 1482 C C . MET A 1 189 ? 11.166 -3.786 -31.593 1.00 97.44 189 MET A C 1
ATOM 1484 O O . MET A 1 189 ? 10.745 -3.487 -30.476 1.00 97.44 189 MET A O 1
ATOM 1488 N N . ALA A 1 190 ? 10.405 -4.432 -32.481 1.00 97.19 190 ALA A N 1
ATOM 1489 C CA . ALA A 1 190 ? 9.032 -4.846 -32.198 1.00 97.19 190 ALA A CA 1
ATOM 1490 C C . ALA A 1 190 ? 8.964 -5.834 -31.020 1.00 97.19 190 ALA A C 1
ATOM 1492 O O . ALA A 1 190 ? 8.112 -5.707 -30.141 1.00 97.19 190 ALA A O 1
ATOM 1493 N N . SER A 1 191 ? 9.902 -6.784 -30.959 1.00 97.12 191 SER A N 1
ATOM 1494 C CA . SER A 1 191 ? 10.003 -7.747 -29.855 1.00 97.12 191 SER A CA 1
ATOM 1495 C C . SER A 1 191 ? 10.386 -7.076 -28.531 1.00 97.12 191 SER A C 1
ATOM 1497 O O . SER A 1 191 ? 9.919 -7.483 -27.467 1.00 97.12 191 SER A O 1
ATOM 1499 N N . ALA A 1 192 ? 11.226 -6.038 -28.568 1.00 95.56 192 ALA A N 1
ATOM 1500 C CA . ALA A 1 192 ? 11.560 -5.234 -27.396 1.00 95.56 192 ALA A CA 1
ATOM 1501 C C . ALA A 1 192 ? 10.347 -4.432 -26.897 1.00 95.56 192 ALA A C 1
ATOM 1503 O O . ALA A 1 192 ? 10.010 -4.526 -25.720 1.00 95.56 192 ALA A O 1
ATOM 1504 N N . LEU A 1 193 ? 9.639 -3.736 -27.793 1.00 97.31 193 LEU A N 1
ATOM 1505 C CA . LEU A 1 193 ? 8.427 -2.983 -27.453 1.00 97.31 193 LEU A CA 1
ATOM 1506 C C . LEU A 1 193 ? 7.336 -3.879 -26.860 1.00 97.31 193 LEU A C 1
ATOM 1508 O O . LEU A 1 193 ? 6.712 -3.504 -25.870 1.00 97.31 193 LEU A O 1
ATOM 1512 N N . LYS A 1 194 ? 7.154 -5.089 -27.402 1.00 98.19 194 LYS A N 1
ATOM 1513 C CA . LYS A 1 194 ? 6.219 -6.073 -26.845 1.00 98.19 194 LYS A CA 1
ATOM 1514 C C . LYS A 1 194 ? 6.568 -6.436 -25.397 1.00 98.19 194 LYS A C 1
ATOM 1516 O O . LYS A 1 194 ? 5.698 -6.399 -24.535 1.00 98.19 194 LYS A O 1
ATOM 1521 N N . ARG A 1 195 ? 7.843 -6.717 -25.103 1.00 97.06 195 ARG A N 1
ATOM 1522 C CA . ARG A 1 195 ? 8.301 -7.003 -23.729 1.00 97.06 195 ARG A CA 1
ATOM 1523 C C . ARG A 1 195 ? 8.101 -5.815 -22.787 1.00 97.06 195 ARG A C 1
ATOM 1525 O O . ARG A 1 195 ? 7.738 -6.017 -21.629 1.00 97.06 195 ARG A O 1
ATOM 1532 N N . CYS A 1 196 ? 8.306 -4.590 -23.273 1.00 94.12 196 CYS A N 1
ATOM 1533 C CA . CYS A 1 196 ? 8.030 -3.380 -22.499 1.00 94.12 196 CYS A CA 1
ATOM 1534 C C . CYS A 1 196 ? 6.538 -3.258 -22.168 1.00 94.12 196 CYS A C 1
ATOM 1536 O O . CYS A 1 196 ? 6.204 -3.018 -21.011 1.00 94.12 196 CYS A O 1
ATOM 1538 N N . ALA A 1 197 ? 5.654 -3.484 -23.143 1.00 96.75 197 ALA A N 1
ATOM 1539 C CA . ALA A 1 197 ? 4.209 -3.449 -22.929 1.00 96.75 197 ALA A CA 1
ATOM 1540 C C . ALA A 1 197 ? 3.758 -4.489 -21.889 1.00 96.75 197 ALA A C 1
ATOM 1542 O O . ALA A 1 197 ? 3.099 -4.128 -20.921 1.00 96.75 197 ALA A O 1
ATOM 1543 N N . GLU A 1 198 ? 4.20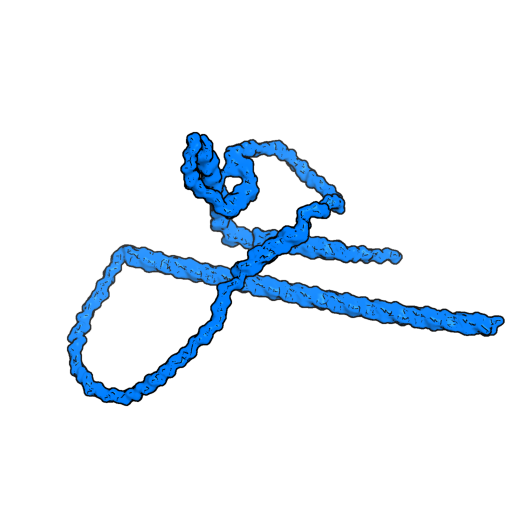7 -5.741 -22.011 1.00 97.44 198 GLU A N 1
ATOM 1544 C CA . GLU A 1 198 ? 3.886 -6.796 -21.037 1.00 97.44 198 GLU A CA 1
ATOM 1545 C C . GLU A 1 198 ? 4.431 -6.490 -19.629 1.00 97.44 198 GLU A C 1
ATOM 1547 O O . GLU A 1 198 ? 3.867 -6.907 -18.621 1.00 97.44 198 GLU A O 1
ATOM 1552 N N . THR A 1 199 ? 5.565 -5.793 -19.524 1.00 95.62 199 THR A N 1
ATOM 1553 C CA . THR A 1 199 ? 6.109 -5.368 -18.222 1.00 95.62 199 THR A CA 1
ATOM 1554 C C . THR A 1 199 ? 5.258 -4.269 -17.594 1.00 95.62 199 THR A C 1
ATOM 1556 O O . THR A 1 199 ? 5.022 -4.292 -16.388 1.00 95.62 199 THR A O 1
ATOM 1559 N N . LEU A 1 200 ? 4.785 -3.318 -18.402 1.00 94.56 200 LEU A N 1
ATOM 1560 C CA . LEU A 1 200 ? 3.898 -2.257 -17.934 1.00 94.56 200 LEU A CA 1
ATOM 1561 C C . LEU A 1 200 ? 2.542 -2.811 -17.488 1.00 94.56 200 LEU A C 1
ATOM 1563 O O . LEU A 1 200 ? 2.059 -2.392 -16.445 1.00 94.56 200 LEU A O 1
ATOM 1567 N N . GLU A 1 201 ? 1.989 -3.785 -18.212 1.00 97.44 201 GLU A N 1
ATOM 1568 C CA . GLU A 1 201 ? 0.744 -4.474 -17.844 1.00 97.44 201 GLU A CA 1
ATOM 1569 C C . GLU A 1 201 ? 0.875 -5.197 -16.492 1.00 97.44 201 GLU A C 1
ATOM 1571 O O . GLU A 1 201 ? 0.098 -4.962 -15.570 1.00 97.44 201 GLU A O 1
ATOM 1576 N N . ARG A 1 202 ? 1.953 -5.968 -16.291 1.00 96.06 202 ARG A N 1
ATOM 1577 C CA . ARG A 1 202 ? 2.221 -6.595 -14.982 1.00 96.06 202 ARG A CA 1
ATOM 1578 C C . ARG A 1 202 ? 2.374 -5.567 -13.862 1.00 96.06 202 ARG A C 1
ATOM 1580 O O . ARG A 1 202 ? 1.956 -5.811 -12.735 1.00 96.06 202 ARG A O 1
ATOM 1587 N N . ARG A 1 203 ? 2.983 -4.413 -14.151 1.00 94.75 203 ARG A N 1
ATOM 1588 C CA . ARG A 1 203 ? 3.120 -3.328 -13.173 1.00 94.75 203 ARG A CA 1
ATOM 1589 C C . ARG A 1 203 ? 1.760 -2.738 -12.806 1.00 94.75 203 ARG A C 1
ATOM 1591 O O . ARG A 1 203 ? 1.542 -2.457 -11.631 1.00 94.75 203 ARG A O 1
ATOM 1598 N N . THR A 1 204 ? 0.867 -2.537 -13.774 1.00 95.25 204 THR A N 1
ATOM 1599 C CA . THR A 1 204 ? -0.485 -2.041 -13.491 1.00 95.25 204 THR A CA 1
ATOM 1600 C C . THR A 1 204 ? -1.282 -3.033 -12.651 1.00 95.25 204 THR A C 1
ATOM 1602 O O . THR A 1 204 ? -1.886 -2.608 -11.669 1.00 95.25 204 THR A O 1
ATOM 1605 N N . ASP A 1 205 ? -1.177 -4.335 -12.930 1.00 97.56 205 ASP A N 1
ATOM 1606 C CA . ASP A 1 205 ? -1.843 -5.382 -12.142 1.00 97.56 205 ASP A CA 1
ATOM 1607 C C . ASP A 1 205 ? -1.370 -5.387 -10.680 1.00 97.56 205 ASP A C 1
ATOM 1609 O O . ASP A 1 205 ? -2.171 -5.476 -9.750 1.00 97.56 205 ASP A O 1
ATOM 1613 N N . LEU A 1 206 ? -0.059 -5.247 -10.454 1.00 96.62 206 LEU A N 1
ATOM 1614 C CA . LEU A 1 206 ? 0.508 -5.174 -9.104 1.00 96.62 206 LEU A CA 1
ATOM 1615 C C . LEU A 1 206 ? 0.038 -3.927 -8.346 1.00 96.62 206 LEU A C 1
ATOM 1617 O O . LEU A 1 206 ? -0.253 -4.005 -7.152 1.00 96.62 206 LEU A O 1
ATOM 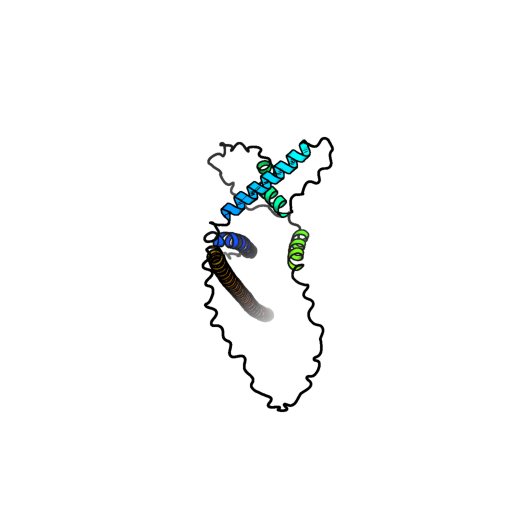1621 N N . ILE A 1 207 ? -0.061 -2.780 -9.027 1.00 96.19 207 ILE A N 1
ATOM 1622 C CA . ILE A 1 207 ? -0.591 -1.548 -8.430 1.00 96.19 207 ILE A CA 1
ATOM 1623 C C . ILE A 1 207 ? -2.059 -1.741 -8.035 1.00 96.19 207 ILE A C 1
ATOM 1625 O O . ILE A 1 207 ? -2.445 -1.358 -6.930 1.00 96.19 207 ILE A O 1
ATOM 1629 N N . GLU A 1 208 ? -2.870 -2.357 -8.895 1.00 97.94 208 GLU A N 1
ATOM 1630 C CA . GLU A 1 208 ? -4.279 -2.629 -8.605 1.00 97.94 208 GLU A CA 1
ATOM 1631 C C . GLU A 1 208 ? -4.441 -3.577 -7.407 1.00 97.94 208 GLU A C 1
ATOM 1633 O O . GLU A 1 208 ? -5.196 -3.277 -6.480 1.00 97.94 208 GLU A O 1
ATOM 1638 N N . GLN A 1 209 ? -3.662 -4.661 -7.354 1.00 97.81 209 GLN A N 1
ATOM 1639 C CA . GLN A 1 209 ? -3.652 -5.580 -6.211 1.00 97.81 209 GLN A CA 1
ATOM 1640 C C . GLN A 1 209 ? -3.241 -4.882 -4.909 1.00 97.81 209 GLN A C 1
ATOM 1642 O O . GLN A 1 209 ? -3.879 -5.077 -3.872 1.00 97.81 209 GLN A O 1
ATOM 1647 N N . ALA A 1 210 ? -2.209 -4.036 -4.949 1.00 95.50 210 ALA A N 1
ATOM 1648 C CA . ALA A 1 210 ? -1.769 -3.278 -3.781 1.00 95.50 210 ALA A CA 1
ATOM 1649 C C . ALA A 1 210 ? -2.858 -2.314 -3.280 1.00 95.50 210 ALA A C 1
ATOM 1651 O O . ALA A 1 210 ? -3.062 -2.177 -2.070 1.00 95.50 210 ALA A O 1
ATOM 1652 N N . LEU A 1 211 ? -3.588 -1.666 -4.192 1.00 97.00 211 LEU A N 1
ATOM 1653 C CA . LEU A 1 211 ? -4.728 -0.822 -3.838 1.00 97.00 211 LEU A CA 1
ATOM 1654 C C . LEU A 1 211 ? -5.867 -1.635 -3.217 1.00 97.00 211 LEU A C 1
ATOM 1656 O O . LEU A 1 211 ? -6.455 -1.192 -2.232 1.00 97.00 211 LEU A O 1
ATOM 1660 N N . GLU A 1 212 ? -6.155 -2.826 -3.735 1.00 98.44 212 GLU A N 1
ATOM 1661 C CA . GLU A 1 212 ? -7.206 -3.688 -3.190 1.00 98.44 212 GLU A CA 1
ATOM 1662 C C . GLU A 1 212 ? -6.875 -4.175 -1.771 1.00 98.44 212 GLU A C 1
ATOM 1664 O O . GLU A 1 212 ? -7.716 -4.116 -0.872 1.00 98.44 212 GLU A O 1
ATOM 1669 N N . ILE A 1 213 ? -5.615 -4.539 -1.515 1.00 97.81 213 ILE A N 1
ATOM 1670 C CA . ILE A 1 213 ? -5.135 -4.8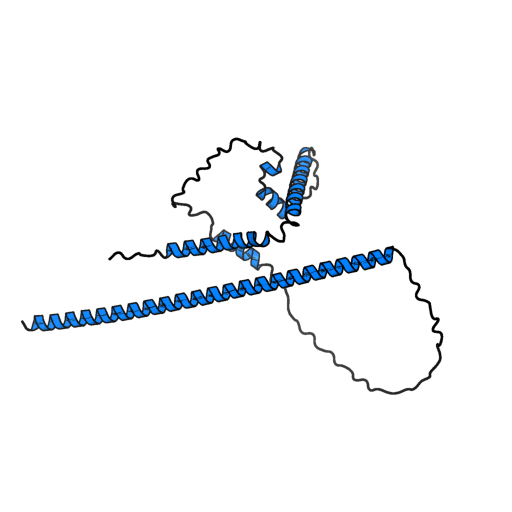69 -0.165 1.00 97.81 213 ILE A CA 1
ATOM 1671 C C . ILE A 1 213 ? -5.318 -3.678 0.785 1.00 97.81 213 ILE A C 1
ATOM 1673 O O . ILE A 1 213 ? -5.802 -3.852 1.907 1.00 97.81 213 ILE A O 1
ATOM 1677 N N . LYS A 1 214 ? -4.988 -2.455 0.345 1.00 97.31 214 LYS A N 1
ATOM 1678 C CA . LYS A 1 214 ? -5.187 -1.239 1.152 1.00 97.31 214 LYS A CA 1
ATOM 1679 C C . LYS A 1 214 ? -6.661 -0.998 1.478 1.00 97.31 214 LYS A C 1
ATOM 1681 O O . LYS A 1 214 ? -6.976 -0.719 2.634 1.00 97.31 214 LYS A O 1
ATOM 1686 N N . LYS A 1 215 ? -7.571 -1.163 0.512 1.00 98.12 215 LYS A N 1
ATOM 1687 C CA . LYS A 1 215 ? -9.021 -1.066 0.762 1.00 98.12 215 LYS A CA 1
ATOM 1688 C C . LYS A 1 215 ? -9.484 -2.094 1.791 1.00 98.12 215 LYS A C 1
ATOM 1690 O O . LYS A 1 215 ? -10.207 -1.745 2.719 1.00 98.12 215 LYS A O 1
ATOM 1695 N N . HIS A 1 216 ? -9.042 -3.346 1.669 1.00 98.00 216 HIS A N 1
ATOM 1696 C CA . HIS A 1 216 ? -9.377 -4.385 2.642 1.00 98.00 216 HIS A CA 1
ATOM 1697 C C . HIS A 1 216 ? -8.838 -4.073 4.043 1.00 98.00 216 HIS A C 1
ATOM 1699 O O . HIS A 1 216 ? -9.558 -4.269 5.022 1.00 98.00 216 HIS A O 1
ATOM 1705 N N . LYS A 1 217 ? -7.612 -3.544 4.153 1.00 97.56 217 LYS A N 1
ATOM 1706 C CA . LYS A 1 217 ? -7.030 -3.097 5.429 1.00 97.56 217 LYS A CA 1
ATOM 1707 C C . LYS A 1 217 ? -7.887 -2.008 6.078 1.00 97.56 217 LYS A C 1
ATOM 1709 O O . LYS A 1 217 ? -8.220 -2.134 7.254 1.00 97.56 217 LYS A O 1
ATOM 1714 N N . LEU A 1 218 ? -8.291 -0.993 5.313 1.00 97.50 218 LEU A N 1
ATOM 1715 C CA . LEU A 1 218 ? -9.164 0.080 5.801 1.00 97.50 218 LEU A CA 1
ATOM 1716 C C . LEU A 1 218 ? -10.527 -0.460 6.256 1.00 97.50 218 LEU A C 1
ATOM 1718 O O . LEU A 1 218 ? -10.954 -0.175 7.369 1.00 97.50 218 LEU A O 1
ATOM 1722 N N . ALA A 1 219 ? -11.159 -1.333 5.468 1.00 98.19 219 ALA A N 1
ATOM 1723 C CA . ALA A 1 219 ? -12.435 -1.945 5.841 1.00 98.19 219 ALA A CA 1
ATOM 1724 C C . ALA A 1 219 ? -12.345 -2.780 7.136 1.00 98.19 219 ALA A C 1
ATOM 1726 O O . ALA A 1 219 ? -13.299 -2.854 7.913 1.00 98.19 219 ALA A O 1
ATOM 1727 N N . LEU A 1 220 ? -11.205 -3.432 7.389 1.00 98.25 220 LEU A N 1
ATOM 1728 C CA . LEU A 1 220 ? -10.960 -4.133 8.652 1.00 98.25 220 LEU A CA 1
ATOM 1729 C C . LEU A 1 220 ? -10.769 -3.161 9.822 1.00 98.25 220 LEU A C 1
ATOM 1731 O O . LEU A 1 220 ? -11.283 -3.432 10.907 1.00 98.25 220 LEU A O 1
ATOM 1735 N N . GLN A 1 221 ? -10.081 -2.036 9.610 1.00 97.81 221 GLN A N 1
ATOM 1736 C CA . GLN A 1 221 ? -9.930 -0.989 10.624 1.00 97.81 221 GLN A CA 1
ATOM 1737 C C . GLN A 1 221 ? -11.279 -0.359 10.993 1.00 97.81 221 GLN A C 1
ATOM 1739 O O . GLN A 1 221 ? -11.588 -0.253 12.176 1.00 97.81 221 GLN A O 1
ATOM 1744 N N . GLU A 1 222 ? -12.124 -0.039 10.012 1.00 98.19 222 GLU A N 1
ATOM 1745 C CA . GLU A 1 222 ? -13.482 0.474 10.248 1.00 98.19 222 GLU A CA 1
ATOM 1746 C C . GLU A 1 222 ? -14.320 -0.499 11.088 1.00 98.19 222 GLU A C 1
ATOM 1748 O O . GLU A 1 222 ? -14.980 -0.107 12.051 1.00 98.19 222 GLU A O 1
ATOM 1753 N N . ARG A 1 223 ? -14.254 -1.800 10.775 1.00 98.31 223 ARG A N 1
ATOM 1754 C CA . ARG A 1 223 ? -14.932 -2.835 11.571 1.00 98.31 223 ARG A CA 1
ATOM 1755 C C . ARG A 1 223 ? -14.380 -2.935 12.990 1.00 98.31 223 ARG A C 1
ATOM 1757 O O . ARG A 1 223 ? -15.158 -3.169 13.911 1.00 98.31 223 ARG A O 1
ATOM 1764 N N . ALA A 1 224 ? -13.069 -2.787 13.176 1.00 97.88 224 ALA A N 1
ATOM 1765 C CA . ALA A 1 224 ? -12.450 -2.826 14.497 1.00 97.88 224 ALA A CA 1
ATOM 1766 C C . ALA A 1 224 ? -12.937 -1.664 15.376 1.00 97.88 224 ALA A C 1
ATOM 1768 O O . ALA A 1 224 ? -13.377 -1.906 16.499 1.00 97.88 224 ALA A O 1
ATOM 1769 N N . VAL A 1 225 ? -12.958 -0.444 14.828 1.00 98.44 225 VAL A N 1
ATOM 1770 C CA . VAL A 1 225 ? -13.508 0.741 15.506 1.00 98.44 225 VAL A CA 1
ATOM 1771 C C . VAL A 1 225 ? -14.978 0.523 15.864 1.00 98.44 225 VAL A C 1
ATOM 1773 O O . VAL A 1 225 ? -15.378 0.739 17.004 1.00 98.44 225 VAL A O 1
ATOM 1776 N N . HIS A 1 226 ? -15.780 -0.008 14.938 1.00 98.38 226 HIS A N 1
ATOM 1777 C CA . HIS A 1 226 ? -17.190 -0.283 15.212 1.00 98.38 226 HIS A CA 1
ATOM 1778 C C . HIS A 1 226 ? -17.401 -1.287 16.362 1.00 98.38 226 HIS A C 1
ATOM 1780 O O . HIS A 1 226 ? -18.300 -1.126 17.190 1.00 98.38 226 HIS A O 1
ATOM 1786 N N . LEU A 1 227 ? -16.577 -2.336 16.442 1.00 98.56 227 LEU A N 1
ATOM 1787 C CA . LEU A 1 227 ? -16.637 -3.299 17.547 1.00 98.56 227 LEU A CA 1
ATOM 1788 C C . LEU A 1 227 ? -16.233 -2.668 18.885 1.00 98.56 227 LEU A C 1
ATOM 1790 O O . LEU A 1 227 ? -16.805 -3.008 19.924 1.00 98.56 227 LEU A O 1
ATOM 1794 N N . GLU A 1 228 ? -15.274 -1.748 18.872 1.00 98.31 228 GLU A N 1
ATOM 1795 C CA . GLU A 1 228 ? -14.859 -1.001 20.056 1.00 98.31 228 GLU A CA 1
ATOM 1796 C C . GLU A 1 228 ? -15.967 -0.069 20.564 1.00 98.31 228 GLU A C 1
ATOM 1798 O O . GLU A 1 228 ? -16.288 -0.089 21.755 1.00 98.31 228 GLU A O 1
ATOM 1803 N N . GLU A 1 229 ? -16.648 0.644 19.666 1.00 98.56 229 GLU A N 1
ATOM 1804 C CA . GLU A 1 229 ? -17.835 1.441 20.000 1.00 98.56 229 GLU A CA 1
ATOM 1805 C C . GLU A 1 229 ? -18.939 0.582 20.635 1.00 98.56 229 GLU A C 1
ATOM 1807 O O . GLU A 1 229 ? -19.525 0.954 21.657 1.00 98.56 229 GLU A O 1
ATOM 1812 N N . GLN A 1 230 ? -19.212 -0.602 20.073 1.00 98.50 230 GLN A N 1
ATOM 1813 C CA . GLN A 1 230 ? -20.191 -1.529 20.647 1.00 98.50 230 GLN A CA 1
ATOM 1814 C C . GLN A 1 230 ? -19.791 -1.991 22.051 1.00 98.50 230 GLN A C 1
ATOM 1816 O O . GLN A 1 230 ? -20.638 -2.048 22.948 1.00 98.50 230 GLN A O 1
ATOM 1821 N N . LYS A 1 231 ? -18.508 -2.299 22.265 1.00 98.50 231 LYS A N 1
ATOM 1822 C CA . LYS A 1 231 ? -17.979 -2.696 23.574 1.00 98.50 231 LYS A CA 1
ATOM 1823 C C . LYS A 1 231 ? -18.157 -1.581 24.607 1.00 98.50 231 LYS A C 1
ATOM 1825 O O . LYS A 1 231 ? -18.636 -1.860 25.706 1.00 98.50 231 LYS A O 1
ATOM 1830 N N . LEU A 1 232 ? -17.823 -0.338 24.256 1.00 98.38 232 LEU A N 1
ATOM 1831 C CA . LEU A 1 232 ? -17.989 0.818 25.142 1.00 98.38 232 LEU A CA 1
ATOM 1832 C C . LEU A 1 232 ? -19.463 1.065 25.489 1.00 98.38 232 LEU A C 1
ATOM 1834 O O . LEU A 1 232 ? -19.791 1.241 26.659 1.00 98.38 232 LEU A O 1
ATOM 1838 N N . ASN A 1 233 ? -20.368 0.971 24.511 1.00 98.56 233 ASN A N 1
ATOM 1839 C CA . ASN A 1 233 ? -21.813 1.094 24.734 1.00 98.56 233 ASN A CA 1
ATOM 1840 C C . ASN A 1 233 ? -22.345 0.020 25.705 1.00 98.56 233 ASN A C 1
ATOM 1842 O O . ASN A 1 233 ? -23.144 0.299 26.601 1.00 98.56 233 ASN A O 1
ATOM 1846 N N . LEU A 1 234 ? -21.886 -1.229 25.571 1.00 98.69 234 LEU A N 1
ATOM 1847 C CA . LEU A 1 234 ? -22.243 -2.294 26.514 1.00 98.69 234 LEU A CA 1
ATOM 1848 C C . LEU A 1 234 ? -21.692 -2.028 27.922 1.00 98.69 234 LEU A C 1
ATOM 1850 O O . LEU A 1 234 ? -22.401 -2.253 28.905 1.00 98.69 234 LEU A O 1
ATOM 1854 N N . GLN A 1 235 ? -20.461 -1.523 28.027 1.00 98.44 235 GLN A N 1
ATOM 1855 C CA . GLN A 1 235 ? -19.851 -1.156 29.304 1.00 98.44 235 GLN A CA 1
ATOM 1856 C C . GLN A 1 235 ? -20.612 -0.011 29.990 1.00 98.44 235 GLN A C 1
ATOM 1858 O O . GLN A 1 235 ? -20.892 -0.096 31.186 1.00 98.44 235 GLN A O 1
ATOM 1863 N N . GLU A 1 236 ? -21.017 1.015 29.240 1.00 98.56 236 GLU A N 1
ATOM 1864 C CA . GLU A 1 236 ? -21.829 2.128 29.743 1.00 98.56 236 GLU A CA 1
ATOM 1865 C C . GLU A 1 236 ? -23.186 1.643 30.273 1.00 98.56 236 GLU A C 1
ATOM 1867 O O . GLU A 1 236 ? -23.580 1.974 31.394 1.00 98.56 236 GLU A O 1
ATOM 1872 N N . LYS A 1 237 ? -23.876 0.779 29.516 1.00 98.69 237 LYS A N 1
ATOM 1873 C CA . LYS A 1 237 ? -25.141 0.166 29.956 1.00 98.69 237 LYS A CA 1
ATOM 1874 C C . LYS A 1 237 ? -24.973 -0.666 31.224 1.00 98.69 237 LYS A C 1
ATOM 1876 O O . LYS A 1 237 ? -25.830 -0.608 32.104 1.00 98.69 237 LYS A O 1
ATOM 1881 N N . SER A 1 238 ? -23.882 -1.424 31.333 1.00 98.56 238 SER A N 1
ATOM 1882 C CA . SER A 1 238 ? -23.575 -2.198 32.539 1.00 98.56 238 SER A CA 1
ATOM 1883 C C . SER A 1 238 ? -23.406 -1.286 33.756 1.00 98.56 238 SER A C 1
ATOM 1885 O O . SER A 1 238 ? -24.021 -1.528 34.795 1.00 98.56 238 SER A O 1
ATOM 1887 N N . LEU A 1 239 ? -22.636 -0.204 33.612 1.00 98.69 239 LEU A N 1
ATOM 1888 C CA . LEU A 1 239 ? -22.413 0.776 34.676 1.00 98.69 239 LEU A CA 1
ATOM 1889 C C . LEU A 1 239 ? -23.722 1.458 35.095 1.00 98.69 239 LEU A C 1
ATOM 1891 O O . LEU A 1 239 ? -23.981 1.624 36.287 1.00 98.69 239 LEU A O 1
ATOM 1895 N N . LEU A 1 240 ? -24.588 1.801 34.137 1.00 98.69 240 LEU A N 1
ATOM 1896 C CA . LEU A 1 240 ? -25.897 2.389 34.425 1.00 98.69 240 LEU A CA 1
ATOM 1897 C C . LEU A 1 240 ? -26.767 1.461 35.288 1.00 98.69 240 LEU A C 1
ATOM 1899 O O . LEU A 1 240 ? -27.400 1.919 36.240 1.00 98.69 240 LEU A O 1
ATOM 1903 N N . ILE A 1 241 ? -26.775 0.160 34.988 1.00 98.69 241 ILE A N 1
ATOM 1904 C CA . ILE A 1 241 ? -27.510 -0.842 35.771 1.00 98.69 241 ILE A CA 1
ATOM 1905 C C . ILE A 1 241 ? -26.936 -0.956 37.188 1.00 98.69 241 ILE A C 1
ATOM 1907 O O . ILE A 1 241 ? -27.698 -1.049 38.151 1.00 98.69 241 ILE A O 1
ATOM 1911 N N . GLU A 1 242 ? -25.612 -0.946 37.346 1.00 98.62 242 GLU A N 1
ATOM 1912 C CA . GLU A 1 242 ? -24.978 -0.972 38.670 1.00 98.62 242 GLU A CA 1
ATOM 1913 C C . GLU A 1 242 ? -25.318 0.266 39.497 1.00 98.62 242 GLU A C 1
ATOM 1915 O O . GLU A 1 242 ? -25.675 0.138 40.669 1.00 98.62 242 GLU A O 1
ATOM 1920 N N . LYS A 1 243 ? -25.301 1.449 38.876 1.00 98.69 243 LYS A N 1
ATOM 1921 C CA . LYS A 1 243 ? -25.719 2.693 39.523 1.00 98.69 243 LYS A CA 1
ATOM 1922 C C . LYS A 1 243 ? -27.174 2.621 39.989 1.00 98.69 243 LYS A C 1
ATOM 1924 O O . LYS A 1 243 ? -27.448 2.884 41.154 1.00 98.69 243 LYS A O 1
ATOM 1929 N N . GLN A 1 244 ? -28.091 2.177 39.126 1.00 98.62 244 GLN A N 1
ATOM 1930 C CA . GLN A 1 244 ? -29.503 2.004 39.490 1.00 98.62 244 GLN A CA 1
ATOM 1931 C C . GLN A 1 244 ? -29.691 1.023 40.655 1.00 98.62 244 GLN A C 1
ATOM 1933 O O . GLN A 1 244 ? -30.514 1.260 41.539 1.00 98.62 244 GLN A O 1
ATOM 1938 N N . LYS A 1 245 ? -28.920 -0.072 40.684 1.00 98.69 245 LYS A N 1
ATOM 1939 C CA . LYS A 1 245 ? -28.926 -1.013 41.812 1.00 98.69 245 LYS A CA 1
ATOM 1940 C C . LYS A 1 245 ? -28.444 -0.341 43.097 1.00 98.69 245 LYS A C 1
ATOM 1942 O O . LYS A 1 245 ? -29.096 -0.497 44.126 1.00 98.69 245 LYS A O 1
ATOM 1947 N N . ALA A 1 246 ? -27.337 0.397 43.048 1.00 98.56 246 ALA A N 1
ATOM 1948 C CA . ALA A 1 246 ? -26.793 1.107 44.204 1.00 98.56 246 ALA A CA 1
ATOM 1949 C C . ALA A 1 246 ? -27.782 2.149 44.757 1.00 98.56 246 ALA A C 1
ATOM 1951 O O . ALA A 1 246 ? -28.027 2.177 45.963 1.00 98.56 246 ALA A O 1
ATOM 1952 N N . ASP A 1 247 ? -28.413 2.929 43.877 1.00 98.56 247 ASP A N 1
ATOM 1953 C CA . ASP A 1 247 ? -29.430 3.919 44.245 1.00 98.56 247 ASP A CA 1
ATOM 1954 C C . ASP A 1 247 ? -30.640 3.248 44.920 1.00 98.56 247 ASP A C 1
ATOM 1956 O O . ASP A 1 247 ? -31.110 3.702 45.966 1.00 98.56 247 ASP A O 1
ATOM 1960 N N . ALA A 1 248 ? -31.104 2.113 44.383 1.00 98.62 248 ALA A N 1
ATOM 1961 C CA . ALA A 1 248 ? -32.186 1.333 44.983 1.00 98.62 248 ALA A CA 1
ATOM 1962 C C . ALA A 1 248 ? -31.812 0.779 46.372 1.00 98.62 248 ALA A C 1
ATOM 1964 O O . ALA A 1 248 ? -32.619 0.849 47.301 1.00 98.62 248 ALA A O 1
ATOM 1965 N N . PHE A 1 249 ? -30.589 0.264 46.544 1.00 98.69 249 PHE A N 1
ATOM 1966 C CA . PHE A 1 249 ? -30.098 -0.193 47.850 1.00 98.69 249 PHE A CA 1
ATOM 1967 C C . PHE A 1 249 ? -30.002 0.949 48.868 1.00 98.69 249 PHE A C 1
ATOM 1969 O O . PHE A 1 249 ? -30.379 0.768 50.030 1.00 98.69 249 PHE A O 1
ATOM 1976 N N . SER A 1 250 ? -29.542 2.126 48.438 1.00 98.50 250 SER A N 1
ATOM 1977 C CA . SER A 1 250 ? -29.490 3.323 49.280 1.00 98.50 250 SER A CA 1
ATOM 1978 C C . SER A 1 250 ? -30.891 3.722 49.757 1.00 98.50 250 SER A C 1
ATOM 1980 O O . SER A 1 250 ? -31.123 3.845 50.961 1.00 98.50 250 SER A O 1
ATOM 1982 N N . ALA A 1 251 ? -31.864 3.788 48.840 1.00 98.44 251 ALA A N 1
ATOM 1983 C CA . ALA A 1 251 ? -33.253 4.116 49.162 1.00 98.44 251 ALA A CA 1
ATOM 1984 C C . ALA A 1 251 ? -33.886 3.127 50.159 1.00 98.44 251 ALA A C 1
ATOM 1986 O O . ALA A 1 251 ? -34.556 3.535 51.109 1.00 98.44 251 ALA A O 1
ATOM 1987 N N . ILE A 1 252 ? -33.650 1.820 49.990 1.00 98.50 252 ILE A N 1
ATOM 1988 C CA . ILE A 1 252 ? -34.121 0.797 50.939 1.00 98.50 252 ILE A CA 1
ATOM 1989 C C . ILE A 1 252 ? -33.507 1.019 52.329 1.00 98.50 252 ILE A C 1
ATOM 1991 O O . ILE A 1 252 ? -34.209 0.928 53.338 1.00 98.50 252 ILE A O 1
ATOM 1995 N N . THR A 1 253 ? -32.212 1.332 52.389 1.00 98.50 253 THR A N 1
ATOM 1996 C CA . THR A 1 253 ? -31.492 1.562 53.650 1.00 98.50 253 THR A CA 1
ATOM 1997 C C . THR A 1 253 ? -32.028 2.790 54.390 1.00 98.50 253 THR A C 1
ATOM 1999 O O . THR A 1 253 ? -32.234 2.729 55.603 1.00 98.50 253 THR A O 1
ATOM 2002 N N . GLU A 1 254 ? -32.328 3.882 53.680 1.00 98.38 254 GLU A N 1
ATOM 2003 C CA . GLU A 1 254 ? -32.964 5.067 54.272 1.00 98.38 254 GLU A CA 1
ATOM 2004 C C . GLU A 1 254 ? -34.359 4.766 54.834 1.00 98.38 254 GLU A C 1
ATOM 2006 O O . GLU A 1 254 ? -34.675 5.171 55.955 1.00 98.38 254 GLU A O 1
ATOM 2011 N N . ILE A 1 255 ? -35.185 4.005 54.106 1.00 98.31 255 ILE A N 1
ATOM 2012 C CA . ILE A 1 255 ? -36.519 3.599 54.577 1.00 98.31 255 ILE A CA 1
ATOM 2013 C C . ILE A 1 255 ? -36.421 2.781 55.870 1.00 98.31 255 ILE A C 1
ATOM 2015 O O . ILE A 1 255 ? -37.228 2.976 56.780 1.00 98.31 255 ILE A O 1
ATOM 2019 N N . LEU A 1 256 ? -35.452 1.865 55.962 1.00 98.00 256 LEU A N 1
ATOM 2020 C CA . LEU A 1 256 ? -35.233 1.064 57.168 1.00 98.00 256 LEU A CA 1
ATOM 2021 C C . LEU A 1 256 ? -34.778 1.927 58.347 1.00 98.00 256 LEU A C 1
ATOM 2023 O O . LEU A 1 256 ? -35.297 1.762 59.449 1.00 98.00 256 LEU A O 1
ATOM 2027 N N . LYS A 1 257 ? -33.870 2.879 58.108 1.00 98.06 257 LYS A N 1
ATOM 2028 C CA . LYS A 1 257 ? -33.377 3.800 59.139 1.00 98.06 257 LYS A CA 1
ATOM 2029 C C . LYS A 1 257 ? -34.490 4.673 59.722 1.00 98.06 257 LYS A C 1
ATOM 2031 O O . LYS A 1 257 ? -34.496 4.902 60.921 1.00 98.06 257 LYS A O 1
ATOM 2036 N N . ASN A 1 258 ? -35.442 5.115 58.900 1.00 97.62 258 ASN A N 1
ATOM 2037 C CA . ASN A 1 258 ? -36.566 5.948 59.344 1.00 97.62 258 ASN A CA 1
ATOM 2038 C C . ASN A 1 258 ? -37.649 5.182 60.127 1.00 97.62 258 ASN A C 1
ATOM 2040 O O . ASN A 1 258 ? -38.542 5.809 60.693 1.00 97.62 258 ASN A O 1
ATOM 2044 N N . LYS A 1 259 ? -37.627 3.842 60.119 1.00 96.62 259 LYS A N 1
ATOM 2045 C CA . LYS A 1 259 ? -38.593 3.000 60.850 1.00 96.62 259 LYS A CA 1
ATOM 2046 C C . LYS A 1 259 ? -38.118 2.573 62.241 1.00 96.62 259 LYS A C 1
ATOM 2048 O O . LYS A 1 259 ? -38.932 2.034 62.989 1.00 96.62 259 LYS A O 1
ATOM 2053 N N . MET A 1 260 ? -36.833 2.747 62.544 1.00 89.50 260 MET A N 1
ATOM 2054 C CA . MET A 1 260 ? -36.246 2.489 63.862 1.00 89.50 260 MET A CA 1
ATOM 2055 C C . MET A 1 260 ? -36.315 3.736 64.736 1.00 89.50 260 MET A C 1
ATOM 2057 O O . MET A 1 260 ? -36.554 3.559 65.948 1.00 89.50 260 MET A O 1
#

Secondary structure (DSSP, 8-state):
-------HHHHHHHHHHHHHHHHHHHTTGGGGTSTTTHHHHHHHHHHHHHHHHHHHHHHHHH-SS------PPPHHHHHHHHHH-HHHHTT------S---S--------S--------HHHHHHHHHHHHTTS---------PPPPP----------------------------HHHHHHHHHHHHHHHHHHHHHHHHHHHHHHHHHHHHHHHHHHHHHHHHHHHHHHHHHHHHHHHHHHHHHHHHHHHHHHHHHTT-

Solvent-accessible surface area (backbone atoms only — not comparable to full-atom values): 16596 Å² total; per-residue (Å²): 140,81,82,83,80,78,59,68,68,64,56,52,60,56,52,57,56,49,57,58,46,50,60,50,45,70,70,49,72,63,55,82,81,44,55,86,66,49,55,61,52,50,56,50,51,52,49,50,45,34,52,52,53,48,51,54,53,53,49,65,72,66,44,90,80,63,88,71,93,70,83,72,78,50,77,68,51,51,51,51,41,62,75,63,31,66,60,65,50,68,67,53,76,71,71,80,68,85,80,66,68,95,72,80,72,74,76,82,75,72,96,72,88,91,75,88,85,82,57,72,70,63,58,54,56,56,57,55,64,69,61,74,78,76,84,86,78,88,76,83,79,93,81,79,87,80,83,82,84,86,77,82,92,75,89,78,95,75,77,94,74,85,81,89,69,81,71,80,71,70,79,80,77,76,85,45,73,64,59,52,54,53,52,52,50,51,53,53,50,52,54,48,52,51,54,50,51,56,49,52,52,55,50,51,53,52,50,51,52,55,50,51,52,51,52,51,51,51,56,50,49,54,51,50,53,53,53,50,54,51,52,51,53,53,50,52,53,50,51,52,53,52,49,52,50,52,53,52,54,49,52,54,51,51,57,54,62,76,73,110

pLDDT: mean 72.65, std 21.65, range [39.72, 98.69]